Protein AF-A0A6P2C9K0-F1 (afdb_monomer_lite)

Foldseek 3Di:
DDDPPPDPDPPPDPFPQLFPQPPPDDDDDDDDPDQDQPVVLVVQLVPDDDLLSNVLSSLVSVQPGPWDWDWDDDPNKTKTWIDGLVQLWIWMWIQDVPQGIKIWIGGPLWIWIAGQHHDPPDPDDHPDIDTDDCPDPVNVVVVLVSLCSNRSVLLSVLQSQFWDDKDWDAWDQDPNGIGTTIGTDGPLLSSLQSNCVSSVHDDDPVVSVVVVLVSGPPNPPDDPDPDDDDDDDDDDDDDD

Organism: NCBI:txid38312

InterPro domains:
  IPR006311 Twin-arginine translocation pathway, signal sequence [PS51318] (1-37)

Sequence (240 aa):
MNIRSTGRVRVLAFAATTAAALVLSGCSSDGATEAGADPAASSEFQDASSPREKLLAAMKVTNSLDPVRLDTEANGAHITGQISREEGVQYMRTGVPGAGEQETLVIGDDTLMRYSDVPEGFPFTSGTWYRVDANSPLGMQSAQLAAASADPYASHAAVEDALVDVTETGTETIHGVETTHYVATLDLDAYVAASLQALGSEVDPAQIEQMKALMSPGASSGSTATAASSSRSCRAPRSR

Secondary structure (DSSP, 8-state):
--------------------------S-----------HHHHHHHHH--SHHHHHHHHHHHHHH-SSEEEEEEETTEEEEEEEETTTTEEEEEEEETTTEEEEEEEETTEEEEEESSPPTTSSS-TT-EEEPPTTSHHHHHHHHHHHHHH-HHHHHHHHHHHEEEEEEEEEEEETTEEEEEEEEEE-HHHHHHHHHHHTT----HHHHHHHHHHHSTT-S--------------PPPPP-

Structure (mmCIF, N/CA/C/O backbone):
data_AF-A0A6P2C9K0-F1
#
_entry.id   AF-A0A6P2C9K0-F1
#
loop_
_atom_site.group_PDB
_atom_site.id
_atom_site.type_symbol
_atom_site.label_atom_id
_atom_site.label_alt_id
_atom_site.label_comp_id
_atom_site.label_asym_id
_atom_site.label_entity_id
_atom_site.label_seq_id
_atom_site.pdbx_PDB_ins_code
_atom_site.Cartn_x
_atom_site.Cartn_y
_atom_site.Cartn_z
_atom_site.occupancy
_atom_site.B_iso_or_equiv
_atom_site.auth_seq_id
_atom_site.auth_comp_id
_atom_site.auth_asym_id
_atom_site.auth_atom_id
_atom_site.pdbx_PDB_model_num
ATOM 1 N N . MET A 1 1 ? -3.709 41.017 12.763 1.00 32.28 1 MET A N 1
ATOM 2 C CA . MET A 1 1 ? -5.086 40.501 12.911 1.00 32.28 1 MET A CA 1
ATOM 3 C C . MET A 1 1 ? -5.066 39.097 12.322 1.00 32.28 1 MET A C 1
ATOM 5 O O . MET A 1 1 ? -5.102 38.960 11.111 1.00 32.28 1 MET A O 1
ATOM 9 N N . ASN A 1 2 ? -4.816 38.085 13.160 1.00 27.84 2 ASN A N 1
ATOM 10 C CA . ASN A 1 2 ? -4.561 36.708 12.720 1.00 27.84 2 ASN A CA 1
ATOM 11 C C . ASN A 1 2 ? -5.866 35.913 12.778 1.00 27.84 2 ASN A C 1
ATOM 13 O O . ASN A 1 2 ? -6.389 35.674 13.864 1.00 27.84 2 ASN A O 1
ATOM 17 N N . ILE A 1 3 ? -6.381 35.511 11.618 1.00 30.02 3 ILE A N 1
ATOM 18 C CA . ILE A 1 3 ? -7.522 34.600 11.511 1.00 30.02 3 ILE A CA 1
ATOM 19 C C . ILE A 1 3 ? -6.944 33.182 11.468 1.00 30.02 3 ILE A C 1
ATOM 21 O O . ILE A 1 3 ? -6.487 32.721 10.427 1.00 30.02 3 ILE A O 1
ATOM 25 N N . ARG A 1 4 ? -6.913 32.499 12.619 1.00 32.28 4 ARG A N 1
ATOM 26 C CA . ARG A 1 4 ? -6.691 31.047 12.667 1.00 32.28 4 ARG A CA 1
ATOM 27 C C . ARG A 1 4 ? -7.991 30.371 12.236 1.00 32.28 4 ARG A C 1
ATOM 29 O O . ARG A 1 4 ? -8.941 30.309 13.008 1.00 32.28 4 ARG A O 1
ATOM 36 N N . SER A 1 5 ? -8.034 29.919 10.988 1.00 29.70 5 SER A N 1
ATOM 37 C CA . SER A 1 5 ? -9.106 29.076 10.460 1.00 29.70 5 SER A CA 1
ATOM 38 C C . SER A 1 5 ? -8.870 27.632 10.907 1.00 29.70 5 SER A C 1
ATOM 40 O O . SER A 1 5 ? -8.091 26.910 10.294 1.00 29.70 5 SER A O 1
ATOM 42 N N . THR A 1 6 ? -9.535 27.202 11.978 1.00 36.19 6 THR A N 1
ATOM 43 C CA . THR A 1 6 ? -9.675 25.787 12.355 1.00 36.19 6 THR A CA 1
ATOM 44 C C . THR A 1 6 ? -10.702 25.118 11.439 1.00 36.19 6 THR A C 1
ATOM 46 O O . THR A 1 6 ? -11.846 24.862 11.815 1.00 36.19 6 THR A O 1
ATOM 49 N N . GLY A 1 7 ? -10.308 24.868 10.191 1.00 31.97 7 GLY A N 1
ATOM 50 C CA . GLY A 1 7 ? -11.106 24.089 9.252 1.00 31.97 7 GLY A CA 1
ATOM 51 C C . GLY A 1 7 ? -10.974 22.604 9.567 1.00 31.97 7 GLY A C 1
ATOM 52 O O . GLY A 1 7 ? -9.991 21.984 9.183 1.00 31.97 7 GLY A O 1
ATOM 53 N N . ARG A 1 8 ? -11.960 22.019 10.257 1.00 34.03 8 ARG A N 1
ATOM 54 C CA . ARG A 1 8 ? -12.117 20.558 10.318 1.00 34.03 8 ARG A CA 1
ATOM 55 C C . ARG A 1 8 ? -12.512 20.075 8.923 1.00 34.03 8 ARG A C 1
ATOM 57 O O . ARG A 1 8 ? -13.678 20.180 8.544 1.00 34.03 8 ARG A O 1
ATOM 64 N N . VAL A 1 9 ? -11.546 19.595 8.147 1.00 32.03 9 VAL A N 1
ATOM 65 C CA . VAL A 1 9 ? -11.815 18.950 6.859 1.00 32.03 9 VAL A CA 1
ATOM 66 C C . VAL A 1 9 ? -12.391 17.569 7.157 1.00 32.03 9 VAL A C 1
ATOM 68 O O . VAL A 1 9 ? -11.720 16.715 7.726 1.00 32.03 9 VAL A O 1
ATOM 71 N N . ARG A 1 10 ? -13.663 17.355 6.807 1.00 31.42 10 ARG A N 1
ATOM 72 C CA . ARG A 1 10 ? -14.251 16.013 6.749 1.00 31.42 10 ARG A CA 1
ATOM 73 C C . ARG A 1 10 ? -13.689 15.335 5.505 1.00 31.42 10 ARG A C 1
ATOM 75 O O . ARG A 1 10 ? -14.238 15.491 4.418 1.00 31.42 10 ARG A O 1
ATOM 82 N N . VAL A 1 11 ? -12.549 14.672 5.659 1.00 33.00 11 VAL A N 1
ATOM 83 C CA . VAL A 1 11 ? -11.978 13.824 4.613 1.00 33.00 11 VAL A CA 1
ATOM 84 C C . VAL A 1 11 ? -12.921 12.634 4.442 1.00 33.00 11 VAL A C 1
ATOM 86 O O . VAL A 1 11 ? -13.271 11.967 5.414 1.00 33.00 11 VAL A O 1
ATOM 89 N N . LEU A 1 12 ? -13.397 12.424 3.213 1.00 35.00 12 LEU A N 1
ATOM 90 C CA . LEU A 1 12 ? -14.090 11.199 2.829 1.00 35.00 12 LEU A CA 1
ATOM 91 C C . LEU A 1 12 ? -13.120 10.042 3.070 1.00 35.00 12 LEU A C 1
ATOM 93 O O . LEU A 1 12 ? -12.043 10.002 2.482 1.00 35.00 12 LEU A O 1
ATOM 97 N N . ALA A 1 13 ? -13.500 9.186 4.013 1.00 29.88 13 ALA A N 1
ATOM 98 C CA . ALA A 1 13 ? -12.720 8.077 4.519 1.00 29.88 13 ALA A CA 1
ATOM 99 C C . ALA A 1 13 ? -12.133 7.237 3.377 1.00 29.88 13 ALA A C 1
ATOM 101 O O . ALA A 1 13 ? -12.868 6.742 2.523 1.00 29.88 13 ALA A O 1
ATOM 102 N N . PHE A 1 14 ? -10.816 7.027 3.408 1.00 31.92 14 PHE A N 1
ATOM 103 C CA . PHE A 1 14 ? -10.254 5.809 2.843 1.00 31.92 14 PHE A CA 1
ATOM 104 C C . PHE A 1 14 ? -10.844 4.667 3.669 1.00 31.92 14 PHE A C 1
ATOM 106 O O . PHE A 1 14 ? -10.516 4.510 4.845 1.00 31.92 14 PHE A O 1
ATOM 113 N N . ALA A 1 15 ? -11.786 3.929 3.086 1.00 30.48 15 ALA A N 1
ATOM 114 C CA . ALA A 1 15 ? -12.251 2.680 3.659 1.00 30.48 15 ALA A CA 1
ATOM 115 C C . ALA A 1 15 ? -11.078 1.696 3.586 1.00 30.48 15 ALA A C 1
ATOM 117 O O . ALA A 1 15 ? -10.873 1.028 2.578 1.00 30.48 15 ALA A O 1
ATOM 118 N N . ALA A 1 16 ? -10.259 1.661 4.635 1.00 34.34 16 ALA A N 1
ATOM 119 C CA . ALA A 1 16 ? -9.366 0.544 4.866 1.00 34.34 16 ALA A CA 1
ATOM 120 C C . ALA A 1 16 ? -10.258 -0.648 5.233 1.00 34.34 16 ALA A C 1
ATOM 122 O O . ALA A 1 16 ? -10.654 -0.816 6.386 1.00 34.34 16 ALA A O 1
ATOM 123 N N . THR A 1 17 ? -10.655 -1.437 4.235 1.00 33.56 17 THR A N 1
ATOM 124 C CA . THR A 1 17 ? -11.293 -2.739 4.443 1.00 33.56 17 THR A CA 1
ATOM 125 C C . THR A 1 17 ? -10.239 -3.707 4.964 1.00 33.56 17 THR A C 1
ATOM 127 O O . THR A 1 17 ? -9.678 -4.511 4.224 1.00 33.56 17 THR A O 1
ATOM 130 N N . THR A 1 18 ? -9.930 -3.602 6.255 1.00 38.41 18 THR A N 1
ATOM 131 C CA . THR A 1 18 ? -9.114 -4.590 6.956 1.00 38.41 18 THR A CA 1
ATOM 132 C C . THR A 1 18 ? -9.998 -5.805 7.223 1.00 38.41 18 THR A C 1
ATOM 134 O O . THR A 1 18 ? -10.769 -5.834 8.182 1.00 38.41 18 THR A O 1
ATOM 137 N N . ALA A 1 19 ? -9.940 -6.800 6.339 1.00 36.31 19 ALA A N 1
ATOM 138 C CA . ALA A 1 19 ? -10.660 -8.055 6.513 1.00 36.31 19 ALA A CA 1
ATOM 139 C C . ALA A 1 19 ? -9.953 -8.920 7.571 1.00 36.31 19 ALA A C 1
ATOM 141 O O . ALA A 1 19 ? -9.125 -9.769 7.253 1.00 36.31 19 ALA A O 1
ATOM 142 N N . ALA A 1 20 ? -10.280 -8.709 8.847 1.00 41.06 20 ALA A N 1
ATOM 143 C CA . ALA A 1 20 ? -9.967 -9.676 9.894 1.00 41.06 20 ALA A CA 1
ATOM 144 C C . ALA A 1 20 ? -10.989 -10.822 9.811 1.00 41.06 20 ALA A C 1
ATOM 146 O O . ALA A 1 20 ? -12.092 -10.727 10.346 1.00 41.06 20 ALA A O 1
ATOM 147 N N . ALA A 1 21 ? -10.646 -11.894 9.094 1.00 39.81 21 ALA A N 1
ATOM 148 C CA . ALA A 1 21 ? -11.457 -13.105 9.053 1.00 39.81 21 ALA A CA 1
ATOM 149 C C . ALA A 1 21 ? -11.353 -13.832 10.403 1.00 39.81 21 ALA A C 1
ATOM 151 O O . ALA A 1 21 ? -10.439 -14.622 10.631 1.00 39.81 21 ALA A O 1
ATOM 152 N N . LEU A 1 22 ? -12.285 -13.564 11.316 1.00 43.44 22 LEU A N 1
ATOM 153 C CA . LEU A 1 22 ? -12.447 -14.376 12.516 1.00 43.44 22 LEU A CA 1
ATOM 154 C C . LEU A 1 22 ? -13.214 -15.645 12.152 1.00 43.44 22 LEU A C 1
ATOM 156 O O . LEU A 1 22 ? -14.445 -15.668 12.147 1.00 43.44 22 LEU A O 1
ATOM 160 N N . VAL A 1 23 ? -12.490 -16.723 11.865 1.00 40.53 23 VAL A N 1
ATOM 161 C CA . VAL A 1 23 ? -13.101 -18.053 11.830 1.00 40.53 23 VAL A CA 1
ATOM 162 C C . VAL A 1 23 ? -13.416 -18.439 13.275 1.00 40.53 23 VAL A C 1
ATOM 164 O O . VAL A 1 23 ? -12.586 -18.989 13.992 1.00 40.53 23 VAL A O 1
ATOM 167 N N . LEU A 1 24 ? -14.631 -18.126 13.733 1.00 37.16 24 LEU A N 1
ATOM 168 C CA . LEU A 1 24 ? -15.210 -18.740 14.927 1.00 37.16 24 LEU A CA 1
ATOM 169 C C . LEU A 1 24 ? -15.453 -20.217 14.600 1.00 37.16 24 LEU A C 1
ATOM 171 O O . LEU A 1 24 ? -16.526 -20.614 14.147 1.00 37.16 24 LEU A O 1
ATOM 175 N N . SER A 1 25 ? -14.418 -21.034 14.773 1.00 39.22 25 SER A N 1
ATOM 176 C CA . SER A 1 25 ? -14.443 -22.470 14.528 1.00 39.22 25 SER A CA 1
ATOM 177 C C . SER A 1 25 ? -15.326 -23.180 15.560 1.00 39.22 25 SER A C 1
ATOM 179 O O . SER A 1 25 ? -14.855 -23.711 16.567 1.00 39.22 25 SER A O 1
ATOM 181 N N . GLY A 1 26 ? -16.632 -23.205 15.292 1.00 36.28 26 GLY A N 1
ATOM 182 C CA . GLY A 1 26 ? -17.567 -24.198 15.806 1.00 36.28 26 GLY A CA 1
ATOM 183 C C . GLY A 1 26 ? -17.676 -25.369 14.825 1.00 36.28 26 GLY A C 1
ATOM 184 O O . GLY A 1 26 ? -18.358 -25.249 13.820 1.00 36.28 26 GLY A O 1
ATOM 185 N N . CYS A 1 27 ? -16.995 -26.481 15.128 1.00 43.44 27 CYS A N 1
ATOM 186 C CA . CYS A 1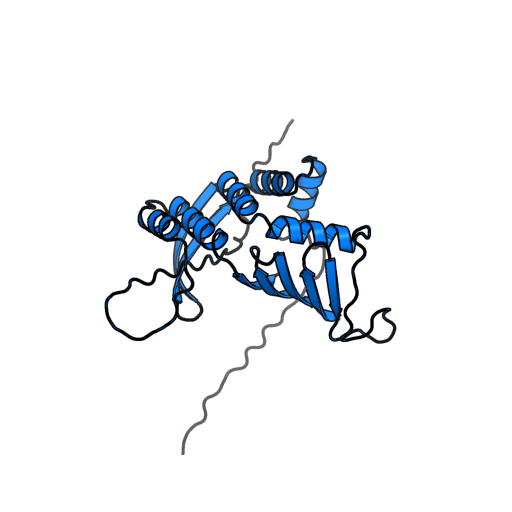 27 ? -17.207 -27.849 14.612 1.00 43.44 27 CYS A CA 1
ATOM 187 C C . CYS A 1 27 ? -17.693 -28.029 13.151 1.00 43.44 27 CYS A C 1
ATOM 189 O O . CYS A 1 27 ? -18.892 -28.035 12.903 1.00 43.44 27 CYS A O 1
ATOM 191 N N . SER A 1 28 ? -16.811 -28.432 12.232 1.00 37.38 28 SER A N 1
ATOM 192 C CA . SER A 1 28 ? -16.719 -29.834 11.768 1.00 37.38 28 SER A CA 1
ATOM 193 C C . SER A 1 28 ? -15.686 -29.971 10.644 1.00 37.38 28 SER A C 1
ATOM 195 O O . SER A 1 28 ? -15.598 -29.116 9.772 1.00 37.38 28 SER A O 1
ATOM 197 N N . SER A 1 29 ? -14.937 -31.067 10.695 1.00 48.25 29 SER A N 1
ATOM 198 C CA . SER A 1 29 ? -13.969 -31.568 9.716 1.00 48.25 29 SER A CA 1
ATOM 199 C C . SER A 1 29 ? -14.310 -31.313 8.241 1.00 48.25 29 SER A C 1
ATOM 201 O O . SER A 1 29 ? -15.289 -31.859 7.747 1.00 48.25 29 SER A O 1
ATOM 203 N N . ASP A 1 30 ? -13.453 -30.586 7.525 1.00 45.03 30 ASP A N 1
ATOM 204 C CA . ASP A 1 30 ? -12.642 -31.141 6.431 1.00 45.03 30 ASP A CA 1
ATOM 205 C C . ASP A 1 30 ? -11.663 -30.079 5.904 1.00 45.03 30 ASP A C 1
ATOM 207 O O . ASP A 1 30 ? -11.942 -28.883 5.915 1.00 45.03 30 ASP A O 1
ATOM 211 N N . GLY A 1 31 ? -10.466 -30.536 5.533 1.00 46.53 31 GLY A N 1
ATOM 212 C CA . GLY A 1 31 ? -9.253 -29.730 5.399 1.00 46.53 31 GLY A CA 1
ATOM 213 C C . GLY A 1 31 ? -9.339 -28.551 4.428 1.00 46.53 31 GLY A C 1
ATOM 214 O O . GLY A 1 31 ? -9.379 -28.732 3.213 1.00 46.53 31 GLY A O 1
ATOM 215 N N . ALA A 1 32 ? -9.215 -27.347 4.979 1.00 40.94 32 ALA A N 1
ATOM 216 C CA . ALA A 1 32 ? -8.703 -26.179 4.282 1.00 40.94 32 ALA A CA 1
ATOM 217 C C . ALA A 1 32 ? -7.472 -25.707 5.060 1.00 40.94 32 ALA A C 1
ATOM 219 O O . ALA A 1 32 ? -7.554 -25.441 6.255 1.00 40.94 32 ALA A O 1
ATOM 220 N N . THR A 1 33 ? -6.319 -25.687 4.398 1.00 39.88 33 THR A N 1
ATOM 221 C CA . THR A 1 33 ? -5.059 -25.201 4.962 1.00 39.88 33 THR A CA 1
ATOM 222 C C . THR A 1 33 ? -5.229 -23.734 5.354 1.00 39.88 33 THR A C 1
ATOM 224 O O . THR A 1 33 ? -5.298 -22.866 4.486 1.00 39.88 33 THR A O 1
ATOM 227 N N . GLU A 1 34 ? -5.343 -23.472 6.655 1.00 44.94 34 GLU A N 1
ATOM 228 C CA . GLU A 1 34 ? -5.392 -22.128 7.226 1.00 44.94 34 GLU A CA 1
ATOM 229 C C . GLU A 1 34 ? -4.061 -21.418 6.952 1.00 44.94 34 GLU A C 1
ATOM 231 O O . GLU A 1 34 ? -2.988 -21.908 7.309 1.00 44.94 34 GLU A O 1
ATOM 236 N N . ALA A 1 35 ? -4.126 -20.261 6.291 1.00 47.38 35 ALA A N 1
ATOM 237 C CA . ALA A 1 35 ? -3.011 -19.328 6.252 1.00 47.38 35 ALA A CA 1
ATOM 238 C C . ALA A 1 35 ? -2.750 -18.869 7.694 1.00 47.38 35 ALA A C 1
ATOM 240 O O . ALA A 1 35 ? -3.633 -18.295 8.331 1.00 47.38 35 ALA A O 1
ATOM 241 N N . GLY A 1 36 ? -1.573 -19.204 8.226 1.00 42.81 36 GLY A N 1
ATOM 242 C CA . GLY A 1 36 ? -1.221 -18.997 9.627 1.00 42.81 36 GLY A CA 1
ATOM 243 C C . GLY A 1 36 ? -1.114 -17.518 9.975 1.00 42.81 36 GLY A C 1
ATOM 244 O O . GLY A 1 36 ? -0.053 -16.922 9.828 1.00 42.81 36 GLY A O 1
ATOM 245 N N . ALA A 1 37 ? -2.207 -16.931 10.456 1.00 54.47 37 ALA A N 1
ATOM 246 C CA . ALA A 1 37 ? -2.144 -15.687 11.206 1.00 54.47 37 ALA A CA 1
ATOM 247 C C . ALA A 1 37 ? -1.431 -15.943 12.546 1.00 54.47 37 ALA A C 1
ATOM 249 O O . ALA A 1 37 ? -1.628 -16.991 13.166 1.00 54.47 37 ALA A O 1
ATOM 250 N N . ASP A 1 38 ? -0.615 -14.987 13.000 1.00 57.09 38 ASP A N 1
ATOM 251 C CA . ASP A 1 38 ? 0.006 -15.045 14.326 1.00 57.09 38 ASP A CA 1
ATOM 252 C C . ASP A 1 38 ? -1.092 -15.161 15.405 1.00 57.09 38 ASP A C 1
ATOM 254 O O . ASP A 1 38 ? -1.928 -14.253 15.533 1.00 57.09 38 ASP A O 1
ATOM 258 N N . PRO A 1 39 ? -1.115 -16.249 16.199 1.00 55.47 39 PRO A N 1
ATOM 259 C CA . PRO A 1 39 ? -2.127 -16.439 17.229 1.00 55.47 39 PRO A CA 1
ATOM 260 C C . PRO A 1 39 ? -2.146 -15.296 18.252 1.00 55.47 39 PRO A C 1
ATOM 262 O O . PRO A 1 39 ? -3.227 -14.961 18.740 1.00 55.47 39 PRO A O 1
ATOM 265 N N . ALA A 1 40 ? -1.011 -14.641 18.529 1.00 58.59 40 ALA A N 1
ATOM 266 C CA . ALA A 1 40 ? -0.952 -13.515 19.462 1.00 58.59 40 ALA A CA 1
ATOM 267 C C . ALA A 1 40 ? -1.692 -12.275 18.930 1.00 58.59 40 ALA A C 1
ATOM 269 O O . ALA A 1 40 ? -2.423 -11.609 19.667 1.00 58.59 40 ALA A O 1
ATOM 270 N N . ALA A 1 41 ? -1.569 -11.998 17.632 1.00 60.97 41 ALA A N 1
ATOM 271 C CA . ALA A 1 41 ? -2.276 -10.892 16.994 1.00 60.97 41 ALA A CA 1
ATOM 272 C C . ALA A 1 41 ? -3.794 -11.168 16.915 1.00 60.97 41 ALA A C 1
ATOM 274 O O . ALA A 1 41 ? -4.607 -10.255 17.060 1.00 60.97 41 ALA A O 1
ATOM 275 N N . SER A 1 42 ? -4.189 -12.442 16.782 1.00 70.00 42 SER A N 1
ATOM 276 C CA . SER A 1 42 ? -5.600 -12.842 16.851 1.00 70.00 42 SER A CA 1
ATOM 277 C C . SER A 1 42 ? -6.205 -12.666 18.252 1.00 70.00 42 SER A C 1
ATOM 279 O O . SER A 1 42 ? -7.343 -12.212 18.362 1.00 70.00 42 SER A O 1
ATOM 281 N N . SER A 1 43 ? -5.449 -12.947 19.325 1.00 77.31 43 SER A N 1
ATOM 282 C CA . SER A 1 43 ? -5.915 -12.715 20.699 1.00 77.31 43 SER A CA 1
ATOM 283 C C . SER A 1 43 ? -6.036 -11.231 21.031 1.00 77.31 43 SER A C 1
ATOM 285 O O . SER A 1 43 ? -7.029 -10.835 21.629 1.00 77.31 43 SER A O 1
ATOM 287 N N . GLU A 1 44 ? -5.105 -10.391 20.568 1.00 81.56 44 GLU A N 1
ATOM 288 C CA . GLU A 1 44 ? -5.191 -8.936 20.768 1.00 81.56 44 GLU A CA 1
ATOM 289 C C . GLU A 1 44 ? -6.462 -8.340 20.146 1.00 81.56 44 GLU A C 1
ATOM 291 O O . GLU A 1 44 ? -7.084 -7.463 20.740 1.00 81.56 44 GLU A O 1
ATOM 296 N N . PHE A 1 45 ? -6.897 -8.846 18.986 1.00 84.50 45 PHE A N 1
ATOM 297 C CA . PHE A 1 45 ? -8.164 -8.426 18.383 1.00 84.50 45 PHE A CA 1
ATOM 298 C C . PHE A 1 45 ? -9.382 -8.842 19.222 1.00 84.50 45 PHE A C 1
ATOM 300 O O . PHE A 1 45 ? -10.349 -8.087 19.316 1.00 84.50 45 PHE A O 1
ATOM 307 N N . GLN A 1 46 ? -9.353 -10.033 19.826 1.00 84.12 46 GLN A N 1
ATOM 308 C CA . GLN A 1 46 ? -10.449 -10.527 20.672 1.00 84.12 46 GLN A CA 1
ATOM 309 C C . GLN A 1 46 ? -10.526 -9.799 22.015 1.00 84.12 46 GLN A C 1
ATOM 311 O O . GLN A 1 46 ? -11.621 -9.536 22.513 1.00 84.12 46 GLN A O 1
ATOM 316 N N . ASP A 1 47 ? -9.370 -9.456 22.578 1.00 89.06 47 ASP A N 1
ATOM 317 C CA . ASP A 1 47 ? -9.257 -8.754 23.856 1.00 89.06 47 ASP A CA 1
ATOM 318 C C . ASP A 1 47 ? -9.516 -7.242 23.718 1.00 89.06 47 ASP A C 1
ATOM 320 O O . ASP A 1 47 ? -9.757 -6.553 24.713 1.00 89.06 47 ASP A O 1
ATOM 324 N N . ALA A 1 48 ? -9.498 -6.716 22.488 1.00 91.56 48 ALA A N 1
ATOM 325 C CA . ALA A 1 48 ? -9.749 -5.313 22.199 1.00 91.56 48 ALA A CA 1
ATOM 326 C C . ALA A 1 48 ? -11.176 -4.886 22.583 1.00 91.56 48 ALA A C 1
ATOM 328 O O . ALA A 1 48 ? -12.190 -5.426 22.126 1.00 91.56 48 ALA A O 1
ATOM 329 N N . SER A 1 49 ? -11.251 -3.834 23.392 1.00 91.69 49 SER A N 1
ATOM 330 C CA . SER A 1 49 ? -12.487 -3.350 24.009 1.00 91.69 49 SER A CA 1
ATOM 331 C C . SER A 1 49 ? -13.115 -2.170 23.265 1.00 91.69 49 SER A C 1
ATOM 333 O O . SER A 1 49 ? -14.313 -1.913 23.404 1.00 91.69 49 SER A O 1
ATOM 335 N N . SER A 1 50 ? -12.328 -1.465 22.447 1.00 94.69 50 SER A N 1
ATOM 336 C CA . SER A 1 50 ? -12.774 -0.307 21.668 1.00 94.69 50 SER A CA 1
ATOM 337 C C . SER A 1 50 ? -12.617 -0.514 20.154 1.00 94.69 50 SER A C 1
ATOM 339 O O . SER A 1 50 ? -11.748 -1.273 19.721 1.00 94.69 50 SER A O 1
ATOM 341 N N . PRO A 1 51 ? -13.399 0.197 19.313 1.00 94.00 51 PRO A N 1
ATOM 342 C CA . PRO A 1 51 ? -13.224 0.156 17.859 1.00 94.00 51 PRO A CA 1
ATOM 343 C C . PRO A 1 51 ? -11.806 0.528 17.403 1.00 94.00 51 PRO A C 1
ATOM 345 O O . PRO A 1 51 ? -11.292 -0.060 16.456 1.00 94.00 51 PRO A O 1
ATOM 348 N N . ARG A 1 52 ? -11.150 1.469 18.098 1.00 94.12 52 ARG A N 1
ATOM 349 C CA . ARG A 1 52 ? -9.758 1.852 17.820 1.00 94.12 52 ARG A CA 1
ATOM 350 C C . ARG A 1 52 ? -8.798 0.688 18.057 1.00 94.12 52 ARG A C 1
ATOM 352 O O . ARG A 1 52 ? -7.990 0.395 17.185 1.00 94.12 52 ARG A O 1
ATOM 359 N N . GLU A 1 53 ? -8.898 0.030 19.211 1.00 92.94 53 GLU A N 1
ATOM 360 C CA . GLU A 1 53 ? -8.051 -1.123 19.549 1.00 92.94 53 GLU A CA 1
ATOM 361 C C . GLU A 1 53 ? -8.260 -2.271 18.558 1.00 92.94 53 GLU A C 1
ATOM 363 O O . GLU A 1 53 ? -7.286 -2.841 18.076 1.00 92.94 53 GLU A O 1
ATOM 368 N N . LYS A 1 54 ? -9.514 -2.556 18.179 1.00 92.38 54 LYS A N 1
ATOM 369 C CA . LYS A 1 54 ? -9.830 -3.589 17.183 1.00 92.38 54 LYS A CA 1
ATOM 370 C C . LYS A 1 54 ? -9.231 -3.274 15.814 1.00 92.38 54 LYS A C 1
ATOM 372 O O . LYS A 1 54 ? -8.653 -4.158 15.187 1.00 92.38 54 LYS A O 1
ATOM 377 N N . LEU A 1 55 ? -9.339 -2.025 15.355 1.00 91.25 55 LEU A N 1
ATOM 378 C CA . LEU A 1 55 ? -8.752 -1.594 14.085 1.00 91.25 55 LEU A CA 1
ATOM 379 C C . LEU A 1 55 ? -7.226 -1.768 14.088 1.00 91.25 55 LEU A C 1
ATOM 381 O O . LEU A 1 55 ? -6.680 -2.356 13.156 1.00 91.25 55 LEU A O 1
ATOM 385 N N . LEU A 1 56 ? -6.549 -1.304 15.142 1.00 91.12 56 LEU A N 1
ATOM 386 C CA . LEU A 1 56 ? -5.093 -1.421 15.275 1.00 91.12 56 LEU A CA 1
ATOM 387 C C . LEU A 1 56 ? -4.641 -2.885 15.371 1.00 91.12 56 LEU A C 1
ATOM 389 O O . LEU A 1 56 ? -3.724 -3.296 14.661 1.00 91.12 56 LEU A O 1
ATOM 393 N N . ALA A 1 57 ? -5.337 -3.709 16.157 1.00 90.69 57 ALA A N 1
ATOM 394 C CA . ALA A 1 57 ? -5.056 -5.140 16.240 1.00 90.69 57 ALA A CA 1
ATOM 395 C C . ALA A 1 57 ? -5.218 -5.832 14.875 1.00 90.69 57 ALA A C 1
ATOM 397 O O . ALA A 1 57 ? -4.353 -6.604 14.464 1.00 90.69 57 ALA A O 1
ATOM 398 N N . ALA A 1 58 ? -6.272 -5.506 14.119 1.00 89.06 58 ALA A N 1
ATOM 399 C CA . ALA A 1 58 ? -6.476 -6.046 12.775 1.00 89.06 58 ALA A CA 1
ATOM 400 C C . ALA A 1 58 ? -5.366 -5.623 11.796 1.00 89.06 58 ALA A C 1
ATOM 402 O O . ALA A 1 58 ? -4.916 -6.429 10.975 1.00 89.06 58 ALA A O 1
ATOM 403 N N . MET A 1 59 ? -4.887 -4.378 11.888 1.00 88.75 59 MET A N 1
ATOM 404 C CA . MET A 1 59 ? -3.739 -3.917 11.103 1.00 88.75 59 MET A CA 1
ATOM 405 C C . MET A 1 59 ? -2.462 -4.678 11.472 1.00 88.75 59 MET A C 1
ATOM 407 O O . MET A 1 59 ? -1.723 -5.094 10.583 1.00 88.75 59 MET A O 1
ATOM 411 N N . LYS A 1 60 ? -2.222 -4.923 12.764 1.00 87.25 60 LYS A N 1
ATOM 412 C CA . LYS A 1 60 ? -1.075 -5.709 13.230 1.00 87.25 60 LYS A CA 1
ATOM 413 C C . LYS A 1 60 ? -1.113 -7.148 12.713 1.00 87.25 60 LYS A C 1
ATOM 415 O O . LYS A 1 60 ? -0.093 -7.624 12.221 1.00 87.25 60 LYS A O 1
ATOM 420 N N . VAL A 1 61 ? -2.278 -7.806 12.755 1.00 87.50 61 VAL A N 1
ATOM 421 C CA . VAL A 1 61 ? -2.482 -9.125 12.124 1.00 87.50 61 VAL A CA 1
ATOM 422 C C . VAL A 1 61 ? -2.139 -9.050 10.638 1.00 87.50 61 VAL A C 1
ATOM 424 O O . VAL A 1 61 ? -1.359 -9.850 10.146 1.00 87.50 61 VAL A O 1
ATOM 427 N N . THR A 1 62 ? -2.677 -8.063 9.920 1.00 84.75 62 THR A N 1
ATOM 428 C CA . THR A 1 62 ? -2.438 -7.911 8.474 1.00 84.75 62 THR A CA 1
ATOM 429 C C . THR A 1 62 ? -0.951 -7.730 8.157 1.00 84.75 62 THR A C 1
ATOM 431 O O . THR A 1 62 ? -0.440 -8.301 7.194 1.00 84.75 62 THR A O 1
ATOM 434 N N . ASN A 1 63 ? -0.238 -6.973 8.989 1.00 85.00 63 ASN A N 1
ATOM 435 C CA . ASN A 1 63 ? 1.185 -6.700 8.826 1.00 85.00 63 ASN A CA 1
ATOM 436 C C . ASN A 1 63 ? 2.086 -7.900 9.132 1.00 85.00 63 ASN A C 1
ATOM 438 O O . ASN A 1 63 ? 3.212 -7.931 8.636 1.00 85.00 63 ASN A O 1
ATOM 442 N N . SER A 1 64 ? 1.614 -8.876 9.914 1.00 85.56 64 SER A N 1
ATOM 443 C CA . SER A 1 64 ? 2.359 -10.106 10.197 1.00 85.56 64 SER A CA 1
ATOM 444 C C . SER A 1 64 ? 2.153 -11.205 9.151 1.00 85.56 64 SER A C 1
ATOM 446 O O . SER A 1 64 ? 2.910 -12.173 9.143 1.00 85.56 64 SER A O 1
ATOM 448 N N . LEU A 1 65 ? 1.172 -11.061 8.253 1.00 86.62 65 LEU A N 1
ATOM 449 C CA . LEU A 1 65 ? 0.945 -12.017 7.170 1.00 86.62 65 LEU A CA 1
ATOM 450 C C . LEU A 1 65 ? 2.031 -11.910 6.096 1.00 86.62 65 LEU A C 1
ATOM 452 O O . LEU A 1 65 ? 2.352 -10.812 5.636 1.00 86.62 65 LEU A O 1
ATOM 456 N N . ASP A 1 66 ? 2.523 -13.059 5.638 1.00 86.88 66 ASP A N 1
ATOM 457 C CA . ASP A 1 66 ? 3.372 -13.205 4.456 1.00 86.88 66 ASP A CA 1
ATOM 458 C C . ASP A 1 66 ? 3.109 -14.575 3.796 1.00 86.88 66 ASP A C 1
ATOM 460 O O . ASP A 1 66 ? 3.006 -15.573 4.513 1.00 86.88 66 ASP A O 1
ATOM 464 N N . PRO A 1 67 ? 2.970 -14.666 2.460 1.00 90.38 67 PRO A N 1
ATOM 465 C CA . PRO A 1 67 ? 2.839 -13.567 1.503 1.00 90.38 67 PRO A CA 1
ATOM 466 C C . PRO A 1 67 ? 1.448 -12.910 1.548 1.00 90.38 67 PRO A C 1
ATOM 468 O O . PRO A 1 67 ? 0.454 -13.528 1.932 1.00 90.38 67 PRO A O 1
ATOM 471 N N . VAL A 1 68 ? 1.351 -11.671 1.060 1.00 90.06 68 VAL A N 1
ATOM 472 C CA . VAL A 1 68 ? 0.090 -10.912 0.962 1.00 90.06 68 VAL A CA 1
ATOM 473 C C . VAL A 1 68 ? -0.273 -10.667 -0.498 1.00 90.06 68 VAL A C 1
ATOM 475 O O . VAL A 1 68 ? 0.596 -10.382 -1.321 1.00 90.06 68 VAL A O 1
ATOM 478 N N . ARG A 1 69 ? -1.567 -10.758 -0.824 1.00 91.62 69 ARG A N 1
ATOM 479 C CA . ARG A 1 69 ? -2.124 -10.329 -2.115 1.00 91.62 69 ARG A CA 1
ATOM 480 C C . ARG A 1 69 ? -2.863 -9.010 -1.956 1.00 91.62 69 ARG A C 1
ATOM 482 O O . ARG A 1 69 ? -3.558 -8.807 -0.966 1.00 91.62 69 ARG A O 1
ATOM 489 N N . LEU A 1 70 ? -2.716 -8.148 -2.952 1.00 88.75 70 LEU A N 1
ATOM 490 C CA . LEU A 1 70 ? -3.307 -6.820 -3.002 1.00 88.75 70 LEU A CA 1
ATOM 491 C C . LEU A 1 70 ? -4.244 -6.724 -4.201 1.00 88.75 70 LEU A C 1
ATOM 493 O O . LEU A 1 70 ? -3.911 -7.185 -5.295 1.00 88.75 70 LEU A O 1
ATOM 497 N N . ASP A 1 71 ? -5.388 -6.093 -3.982 1.00 90.06 71 ASP A N 1
ATOM 498 C CA . ASP A 1 71 ? -6.335 -5.686 -5.010 1.00 90.06 71 ASP A CA 1
ATOM 499 C C . ASP A 1 71 ? -6.912 -4.335 -4.571 1.00 90.06 71 ASP A C 1
ATOM 501 O O . ASP A 1 71 ? -7.565 -4.237 -3.531 1.00 90.06 71 ASP A O 1
ATOM 505 N N . THR A 1 72 ? -6.580 -3.284 -5.313 1.00 86.94 72 THR A N 1
ATOM 506 C CA . THR A 1 72 ? -6.904 -1.901 -4.972 1.00 86.94 72 THR A CA 1
ATOM 507 C C . THR A 1 72 ? -7.376 -1.171 -6.218 1.00 86.94 72 THR A C 1
ATOM 509 O O . THR A 1 72 ? -6.732 -1.219 -7.263 1.00 86.94 72 THR A O 1
ATOM 512 N N . GLU A 1 73 ? -8.453 -0.403 -6.097 1.00 83.19 73 GLU A N 1
ATOM 513 C CA . GLU A 1 73 ? -8.866 0.564 -7.109 1.00 83.19 73 GLU A CA 1
ATOM 514 C C . GLU A 1 73 ? -8.673 1.983 -6.564 1.00 83.19 73 GLU A C 1
ATOM 516 O O . GLU A 1 73 ? -9.165 2.324 -5.488 1.00 83.19 73 GLU A O 1
ATOM 521 N N . ALA A 1 74 ? -7.942 2.824 -7.293 1.00 75.88 74 ALA A N 1
ATOM 522 C CA . ALA A 1 74 ? -7.712 4.212 -6.910 1.00 75.88 74 ALA A CA 1
ATOM 523 C C . ALA A 1 74 ? -7.669 5.107 -8.150 1.00 75.88 74 ALA A C 1
ATOM 525 O O . ALA A 1 74 ? -6.923 4.848 -9.089 1.00 75.88 74 ALA A O 1
ATOM 526 N N . ASN A 1 75 ? -8.452 6.191 -8.155 1.00 77.50 75 ASN A N 1
ATOM 527 C CA . ASN A 1 75 ? -8.493 7.169 -9.254 1.00 77.50 75 ASN A CA 1
ATOM 528 C C . ASN A 1 75 ? -8.745 6.546 -10.648 1.00 77.50 75 ASN A C 1
ATOM 530 O O . ASN A 1 75 ? -8.222 7.030 -11.651 1.00 77.50 75 ASN A O 1
ATOM 534 N N . GLY A 1 76 ? -9.531 5.465 -10.714 1.00 77.06 76 GLY A N 1
ATOM 535 C CA . GLY A 1 76 ? -9.805 4.722 -11.950 1.00 77.06 76 GLY A CA 1
ATOM 536 C C . GLY A 1 76 ? -8.656 3.827 -12.432 1.00 77.06 76 GLY A C 1
ATOM 537 O O . GLY A 1 76 ? -8.770 3.228 -13.499 1.00 77.06 76 GLY A O 1
ATOM 538 N N . ALA A 1 77 ? -7.562 3.731 -11.671 1.00 79.88 77 ALA A N 1
ATOM 539 C CA . ALA A 1 77 ? -6.529 2.724 -11.862 1.00 79.88 77 ALA A CA 1
ATOM 540 C C . ALA A 1 77 ? -6.847 1.499 -10.999 1.00 79.88 77 ALA A C 1
ATOM 542 O O . ALA A 1 77 ? -7.132 1.627 -9.806 1.00 79.88 77 ALA A O 1
ATOM 543 N N . HIS A 1 78 ? -6.766 0.317 -11.605 1.00 86.88 78 HIS A N 1
ATOM 544 C CA . HIS A 1 78 ? -6.844 -0.958 -10.901 1.00 86.88 78 HIS A CA 1
ATOM 545 C C . HIS A 1 78 ? -5.429 -1.480 -10.674 1.00 86.88 78 HIS A C 1
ATOM 547 O O . HIS A 1 78 ? -4.640 -1.580 -11.617 1.00 86.88 78 HIS A O 1
ATOM 553 N N . ILE A 1 79 ? -5.096 -1.756 -9.421 1.00 90.12 79 ILE A N 1
ATOM 554 C CA . ILE A 1 79 ? -3.788 -2.213 -8.981 1.00 90.12 79 ILE A CA 1
ATOM 555 C C . ILE A 1 79 ? -3.979 -3.577 -8.333 1.00 90.12 79 ILE A C 1
ATOM 557 O O . ILE A 1 79 ? -4.679 -3.704 -7.335 1.00 90.12 79 ILE A O 1
ATOM 561 N N . THR A 1 80 ? -3.316 -4.589 -8.870 1.00 93.19 80 THR A N 1
ATOM 562 C CA . THR A 1 80 ? -3.238 -5.916 -8.254 1.00 93.19 80 THR A CA 1
ATOM 563 C C . THR A 1 80 ? -1.792 -6.231 -7.923 1.00 93.19 80 THR A C 1
ATOM 565 O O . THR A 1 80 ? -0.876 -5.693 -8.545 1.00 93.19 80 THR A O 1
ATOM 568 N N . GLY A 1 81 ? -1.547 -7.088 -6.941 1.00 92.38 81 GLY A N 1
ATOM 569 C CA . GLY A 1 81 ? -0.177 -7.437 -6.608 1.00 92.38 81 GLY A CA 1
ATOM 570 C C . GLY A 1 81 ? -0.023 -8.539 -5.584 1.00 92.38 81 GLY A C 1
ATOM 571 O O . GLY A 1 81 ? -0.988 -9.053 -5.018 1.00 92.38 81 GLY A O 1
ATOM 572 N N . GLN A 1 82 ? 1.232 -8.894 -5.360 1.00 93.69 82 GLN A N 1
ATOM 573 C CA . GLN A 1 82 ? 1.672 -9.822 -4.342 1.00 93.69 82 GLN A CA 1
ATOM 574 C C . GLN A 1 82 ? 2.977 -9.318 -3.736 1.00 93.69 82 GLN A C 1
ATOM 576 O O . GLN A 1 82 ? 3.862 -8.845 -4.448 1.00 93.69 82 GLN A O 1
ATOM 581 N N . ILE A 1 83 ? 3.098 -9.450 -2.423 1.00 90.44 83 ILE A N 1
ATOM 582 C CA . ILE A 1 83 ? 4.310 -9.136 -1.675 1.00 90.44 83 ILE A CA 1
ATOM 583 C C . ILE A 1 83 ? 4.667 -10.379 -0.863 1.00 90.44 83 ILE A C 1
ATOM 585 O O . ILE A 1 83 ? 3.816 -10.900 -0.142 1.00 90.44 83 ILE A O 1
ATOM 589 N N . SER A 1 84 ? 5.906 -10.848 -0.990 1.00 91.62 84 SER A N 1
ATOM 590 C CA . SER A 1 84 ? 6.540 -11.734 -0.017 1.00 91.62 84 SER A CA 1
ATOM 591 C C . SER A 1 84 ? 7.772 -11.039 0.535 1.00 91.62 84 SER A C 1
ATOM 593 O O . SER A 1 84 ? 8.759 -10.810 -0.168 1.00 91.62 84 SER A O 1
ATOM 595 N N . ARG A 1 85 ? 7.696 -10.681 1.809 1.00 87.50 85 ARG A N 1
ATOM 596 C CA . ARG A 1 85 ? 8.786 -10.053 2.550 1.00 87.50 85 ARG A CA 1
ATOM 597 C C . ARG A 1 85 ? 9.843 -11.080 2.920 1.00 87.50 85 ARG A C 1
ATOM 599 O O . ARG A 1 85 ? 11.019 -10.734 2.904 1.00 87.50 85 ARG A O 1
ATOM 606 N N . GLU A 1 86 ? 9.441 -12.324 3.196 1.00 89.56 86 GLU A N 1
ATOM 607 C CA . GLU A 1 86 ? 10.385 -13.417 3.458 1.00 89.56 86 GLU A CA 1
ATOM 608 C C . GLU A 1 86 ? 11.280 -13.675 2.239 1.00 89.56 86 GLU A C 1
ATOM 610 O O . GLU A 1 86 ? 12.499 -13.785 2.376 1.00 89.56 86 GLU A O 1
ATOM 615 N N . GLU A 1 87 ? 10.695 -13.703 1.039 1.00 90.19 87 GLU A N 1
ATOM 616 C CA . GLU A 1 87 ? 11.446 -13.916 -0.201 1.00 90.19 87 GLU A CA 1
ATOM 617 C C . GLU A 1 87 ? 12.097 -12.631 -0.746 1.00 90.19 87 GLU A C 1
ATOM 619 O O . GLU A 1 87 ? 12.935 -12.701 -1.646 1.00 90.19 87 GLU A O 1
ATOM 624 N N . GLY A 1 88 ? 11.730 -11.455 -0.225 1.00 89.06 88 GLY A N 1
ATOM 625 C CA . GLY A 1 88 ? 12.178 -10.165 -0.760 1.00 89.06 88 GLY A CA 1
ATOM 626 C C . GLY A 1 88 ? 11.683 -9.917 -2.189 1.00 89.06 88 GLY A C 1
ATOM 627 O O . GLY A 1 88 ? 12.414 -9.362 -3.016 1.00 89.06 88 GLY A O 1
ATOM 628 N N . VAL A 1 89 ? 10.462 -10.374 -2.489 1.00 92.19 89 VAL A N 1
ATOM 629 C CA . VAL A 1 89 ? 9.838 -10.315 -3.814 1.00 92.19 89 VAL A CA 1
ATOM 630 C C . VAL A 1 89 ? 8.542 -9.516 -3.747 1.00 92.19 89 VAL A C 1
ATOM 632 O O . VAL A 1 89 ? 7.649 -9.804 -2.950 1.00 92.19 89 VAL A O 1
ATOM 635 N N . GLN A 1 90 ? 8.393 -8.549 -4.646 1.00 92.62 90 GLN A N 1
ATOM 636 C CA . GLN A 1 90 ? 7.148 -7.813 -4.840 1.00 92.62 90 GLN A CA 1
ATOM 637 C C . GLN A 1 90 ? 6.779 -7.804 -6.318 1.00 92.62 90 GLN A C 1
ATOM 639 O O . GLN A 1 90 ? 7.575 -7.426 -7.171 1.00 92.62 90 GLN A O 1
ATOM 644 N N . TYR A 1 91 ? 5.542 -8.171 -6.622 1.00 93.94 91 TYR A N 1
ATOM 645 C CA . TYR A 1 91 ? 4.973 -8.096 -7.958 1.00 93.94 91 TYR A CA 1
ATOM 646 C C . TYR A 1 91 ? 3.720 -7.231 -7.931 1.00 93.94 91 TYR A C 1
ATOM 648 O O . TYR A 1 91 ? 2.823 -7.462 -7.126 1.00 93.94 91 TYR A O 1
ATOM 656 N N . MET A 1 92 ? 3.638 -6.253 -8.822 1.00 92.88 92 MET A N 1
ATOM 657 C CA . MET A 1 92 ? 2.499 -5.350 -8.947 1.00 92.88 92 MET A CA 1
ATOM 658 C C . MET A 1 92 ? 2.094 -5.252 -10.412 1.00 92.88 92 MET A C 1
ATOM 660 O O . MET A 1 92 ? 2.946 -5.199 -11.297 1.00 92.88 92 MET A O 1
ATOM 664 N N . ARG A 1 93 ? 0.795 -5.167 -10.670 1.00 93.25 93 ARG A N 1
ATOM 665 C CA . ARG A 1 93 ? 0.219 -4.843 -11.969 1.00 93.25 93 ARG A CA 1
ATOM 666 C C . ARG A 1 93 ? -0.719 -3.663 -11.800 1.00 93.25 93 ARG A C 1
ATOM 668 O O . ARG A 1 93 ? -1.654 -3.725 -11.010 1.00 93.25 93 ARG A O 1
ATOM 675 N N . THR A 1 94 ? -0.482 -2.623 -12.579 1.00 90.62 94 THR A N 1
ATOM 676 C CA . THR A 1 94 ? -1.255 -1.387 -12.576 1.00 90.62 94 THR A CA 1
ATOM 677 C C . THR A 1 94 ? -1.873 -1.192 -13.950 1.00 90.62 94 THR A C 1
ATOM 679 O O . THR A 1 94 ? -1.161 -1.070 -14.949 1.00 90.62 94 THR A O 1
ATOM 682 N N . GLY A 1 95 ? -3.200 -1.134 -14.009 1.00 85.94 95 GLY A N 1
ATOM 683 C CA . GLY A 1 95 ? -3.919 -0.674 -15.189 1.00 85.94 95 GLY A CA 1
ATOM 684 C C . GLY A 1 95 ? -3.749 0.835 -15.344 1.00 85.94 95 GLY A C 1
ATOM 685 O O . GLY A 1 95 ? -4.149 1.600 -14.464 1.00 85.94 95 GLY A O 1
ATOM 686 N N . VAL A 1 96 ? -3.163 1.272 -16.458 1.00 71.06 96 VAL A N 1
ATOM 687 C CA . VAL A 1 96 ? -2.988 2.688 -16.788 1.00 71.06 96 VAL A CA 1
ATOM 688 C C . VAL A 1 96 ? -4.024 3.077 -17.847 1.00 71.06 96 VAL A C 1
ATOM 690 O O . VAL A 1 96 ? -3.971 2.575 -18.977 1.00 71.06 96 VAL A O 1
ATOM 693 N N . PRO A 1 97 ? -4.970 3.985 -17.535 1.00 70.19 97 PRO A N 1
ATOM 694 C CA . PRO A 1 97 ? -5.959 4.439 -18.505 1.00 70.19 97 PRO A CA 1
ATOM 695 C C . PRO A 1 97 ? -5.302 4.953 -19.794 1.00 70.19 97 PRO A C 1
ATOM 697 O O . PRO A 1 97 ? -4.513 5.895 -19.777 1.00 70.19 97 PRO A O 1
ATOM 700 N N . GLY A 1 98 ? -5.626 4.321 -20.924 1.00 69.12 98 GLY A N 1
ATOM 701 C CA . GLY A 1 98 ? -5.102 4.688 -22.244 1.00 69.12 98 GLY A CA 1
ATOM 702 C C . GLY A 1 98 ? -3.692 4.181 -22.576 1.00 69.12 98 GLY A C 1
ATOM 703 O O . GLY A 1 98 ? -3.245 4.418 -23.695 1.00 69.12 98 GLY A O 1
ATOM 704 N N . ALA A 1 99 ? -3.012 3.477 -21.662 1.00 66.06 99 ALA A N 1
ATOM 705 C CA . ALA A 1 99 ? -1.661 2.939 -21.880 1.00 66.06 99 ALA A CA 1
ATOM 706 C C . ALA A 1 99 ? -1.516 1.439 -21.540 1.00 66.06 99 ALA A C 1
ATOM 708 O O . ALA A 1 99 ? -0.403 0.917 -21.522 1.00 66.06 99 ALA A O 1
ATOM 709 N N . GLY A 1 100 ? -2.634 0.747 -21.293 1.00 80.06 100 GLY A N 1
ATOM 710 C CA . GLY A 1 100 ? -2.658 -0.688 -21.009 1.00 80.06 100 GLY A CA 1
ATOM 711 C C . GLY A 1 100 ? -2.178 -1.028 -19.602 1.00 80.06 100 GLY A C 1
ATOM 712 O O . GLY A 1 100 ? -2.233 -0.205 -18.688 1.00 80.06 100 GLY A O 1
ATOM 713 N N . GLU A 1 101 ? -1.730 -2.264 -19.416 1.00 89.19 101 GLU A N 1
ATOM 714 C CA . GLU A 1 101 ? -1.197 -2.726 -18.135 1.00 89.19 101 GLU A CA 1
ATOM 715 C C . GLU A 1 101 ? 0.317 -2.515 -18.049 1.00 89.19 101 GLU A C 1
ATOM 717 O O . GLU A 1 101 ? 1.072 -2.847 -18.971 1.00 89.19 101 GLU A O 1
ATOM 722 N N . GLN A 1 102 ? 0.755 -1.994 -16.906 1.00 90.50 102 GLN A N 1
ATOM 723 C CA . GLN A 1 102 ? 2.147 -1.966 -16.485 1.00 90.50 102 GLN A CA 1
ATOM 724 C C . GLN A 1 102 ? 2.343 -2.991 -15.373 1.00 90.50 102 GLN A C 1
ATOM 726 O O . GLN A 1 102 ? 1.580 -3.026 -14.412 1.00 90.50 102 GLN A O 1
ATOM 731 N N . GLU A 1 103 ? 3.398 -3.782 -15.465 1.00 93.44 103 GLU A N 1
ATOM 732 C CA . GLU A 1 103 ? 3.817 -4.709 -14.426 1.00 93.44 103 GLU A CA 1
ATOM 733 C C . GLU A 1 103 ? 5.175 -4.294 -13.870 1.00 93.44 103 GLU A C 1
ATOM 735 O O . GLU A 1 103 ? 6.084 -3.951 -14.628 1.00 93.44 103 GLU A O 1
ATOM 740 N N . THR A 1 104 ? 5.313 -4.359 -12.552 1.00 93.00 104 THR A N 1
ATOM 741 C CA . THR A 1 104 ? 6.551 -4.092 -11.822 1.00 93.00 104 THR A CA 1
ATOM 742 C C . THR A 1 104 ? 6.894 -5.318 -10.987 1.00 93.00 104 THR A C 1
ATOM 744 O O . THR A 1 104 ? 6.037 -5.855 -10.287 1.00 93.00 104 THR A O 1
ATOM 747 N N . LEU A 1 105 ? 8.146 -5.756 -11.056 1.00 94.75 105 LEU A N 1
ATOM 748 C CA . LEU A 1 105 ? 8.687 -6.869 -10.291 1.00 94.75 105 LEU A CA 1
ATOM 749 C C . LEU A 1 105 ? 9.950 -6.401 -9.571 1.00 94.75 105 LEU A C 1
ATOM 751 O O . LEU A 1 105 ? 10.921 -6.021 -10.219 1.00 94.75 105 LEU A O 1
ATOM 755 N N . VAL A 1 106 ? 9.929 -6.430 -8.246 1.00 92.81 106 VAL A N 1
ATOM 756 C CA . VAL A 1 106 ? 11.081 -6.168 -7.387 1.00 92.81 106 VAL A CA 1
ATOM 757 C C . VAL A 1 106 ? 11.582 -7.500 -6.849 1.00 92.81 106 VAL A C 1
ATOM 759 O O . VAL A 1 106 ? 10.795 -8.267 -6.293 1.00 92.81 106 VAL A O 1
ATOM 762 N N . ILE A 1 107 ? 12.867 -7.791 -7.047 1.00 92.25 107 ILE A N 1
ATOM 763 C CA . ILE A 1 107 ? 13.542 -8.983 -6.518 1.00 92.25 107 ILE A CA 1
ATOM 764 C C . ILE A 1 107 ? 14.918 -8.549 -6.015 1.00 92.25 107 ILE A C 1
ATOM 766 O O . ILE A 1 107 ? 15.787 -8.187 -6.812 1.00 92.25 107 ILE A O 1
ATOM 770 N N . GLY A 1 108 ? 15.127 -8.596 -4.698 1.00 86.56 108 GLY A N 1
ATOM 771 C CA . GLY A 1 108 ? 16.342 -8.045 -4.091 1.00 86.56 108 GLY A CA 1
ATOM 772 C C . GLY A 1 108 ? 16.496 -6.556 -4.423 1.00 86.56 108 GLY A C 1
ATOM 773 O O . GLY A 1 108 ? 15.567 -5.781 -4.220 1.00 86.56 108 GLY A O 1
ATOM 774 N N . ASP A 1 109 ? 17.647 -6.169 -4.978 1.00 84.44 109 ASP A N 1
ATOM 775 C CA . ASP A 1 109 ? 17.931 -4.780 -5.379 1.00 84.44 109 ASP A CA 1
ATOM 776 C C . ASP A 1 109 ? 17.420 -4.433 -6.789 1.00 84.44 109 ASP A C 1
ATOM 778 O O . ASP A 1 109 ? 17.542 -3.292 -7.245 1.00 84.44 109 ASP A O 1
ATOM 782 N N . ASP A 1 110 ? 16.875 -5.412 -7.516 1.00 91.62 110 ASP A N 1
ATOM 783 C CA . ASP A 1 110 ? 16.446 -5.227 -8.894 1.00 91.62 110 ASP A CA 1
ATOM 784 C C . ASP A 1 110 ? 14.976 -4.860 -8.992 1.00 91.62 110 ASP A C 1
ATOM 786 O O . ASP A 1 110 ? 14.103 -5.558 -8.489 1.00 91.62 110 ASP A O 1
ATOM 790 N N . THR A 1 111 ? 14.704 -3.789 -9.737 1.00 94.69 111 THR A N 1
ATOM 791 C CA . THR A 1 111 ? 13.362 -3.459 -10.214 1.00 94.69 111 THR A CA 1
ATOM 792 C C . THR A 1 111 ? 13.285 -3.727 -11.710 1.00 94.69 111 THR A C 1
ATOM 794 O O . THR A 1 111 ? 14.051 -3.175 -12.506 1.00 94.69 111 THR A O 1
ATOM 797 N N . LEU A 1 112 ? 12.335 -4.565 -12.100 1.00 95.25 112 LEU A N 1
ATOM 798 C CA . LEU A 1 112 ? 12.005 -4.888 -13.478 1.00 95.25 112 LEU A CA 1
ATOM 799 C C . LEU A 1 112 ? 10.618 -4.344 -13.809 1.00 95.25 112 LEU A C 1
ATOM 801 O O . LEU A 1 112 ? 9.707 -4.396 -12.986 1.00 95.25 112 LEU A O 1
ATOM 805 N N . MET A 1 113 ? 10.444 -3.854 -15.031 1.00 93.69 113 MET A N 1
ATOM 806 C CA . MET A 1 113 ? 9.170 -3.342 -15.522 1.00 93.69 113 MET A CA 1
ATOM 807 C C . MET A 1 113 ? 8.815 -3.930 -16.879 1.00 93.69 113 MET A C 1
ATOM 809 O O . MET A 1 113 ? 9.681 -4.099 -17.737 1.00 93.69 113 MET A O 1
ATOM 813 N N . ARG A 1 114 ? 7.533 -4.220 -17.081 1.00 93.31 114 ARG A N 1
ATOM 814 C CA . ARG A 1 114 ? 6.985 -4.746 -18.332 1.00 93.31 114 ARG A CA 1
ATOM 815 C C . ARG A 1 114 ? 5.696 -4.020 -18.679 1.00 93.31 114 ARG A C 1
ATOM 817 O O . ARG A 1 114 ? 4.892 -3.727 -17.806 1.00 93.31 114 ARG A O 1
ATOM 824 N N . TYR A 1 115 ? 5.491 -3.767 -19.964 1.00 90.31 115 TYR A N 1
ATOM 825 C CA . TYR A 1 115 ? 4.278 -3.141 -20.482 1.00 90.31 115 TYR A CA 1
ATOM 826 C C . TYR A 1 115 ? 3.561 -4.106 -21.419 1.00 90.31 115 TYR A C 1
ATOM 828 O O . TYR A 1 115 ? 4.206 -4.706 -22.283 1.00 90.31 115 TYR A O 1
ATOM 836 N N . SER A 1 116 ? 2.249 -4.257 -21.263 1.00 86.62 116 SER A N 1
ATOM 837 C CA . SER A 1 116 ? 1.462 -5.201 -22.067 1.00 86.62 116 SER A CA 1
ATOM 838 C C . SER A 1 116 ? 1.041 -4.611 -23.416 1.00 86.62 116 SER A C 1
ATOM 840 O O . SER A 1 116 ? 1.173 -5.290 -24.428 1.00 86.62 116 SER A O 1
ATOM 842 N N . ASP A 1 117 ? 0.655 -3.332 -23.477 1.00 84.56 117 ASP A N 1
ATOM 843 C CA . ASP A 1 117 ? 0.069 -2.720 -24.684 1.00 84.56 117 ASP A CA 1
ATOM 844 C C . ASP A 1 117 ? 0.711 -1.366 -25.016 1.00 84.56 117 ASP A C 1
ATOM 846 O O . ASP A 1 117 ? 0.100 -0.303 -24.911 1.00 84.56 117 ASP A O 1
ATOM 850 N N . VAL A 1 118 ? 1.985 -1.399 -25.407 1.00 82.62 118 VAL A N 1
ATOM 851 C CA . VAL A 1 118 ? 2.733 -0.185 -25.753 1.00 82.62 118 VAL A CA 1
ATOM 852 C C . VAL A 1 118 ? 2.278 0.362 -27.118 1.00 82.62 118 VAL A C 1
ATOM 854 O O . VAL A 1 118 ? 2.336 -0.380 -28.102 1.00 82.62 118 VAL A O 1
ATOM 857 N N . PRO A 1 119 ? 1.871 1.645 -27.226 1.00 82.25 119 PRO A N 1
ATOM 858 C CA . PRO A 1 119 ? 1.515 2.260 -28.505 1.00 82.25 119 PRO A CA 1
ATOM 859 C C . PRO A 1 119 ? 2.681 2.307 -29.503 1.00 82.25 119 PRO A C 1
ATOM 861 O O . PRO A 1 119 ? 3.849 2.394 -29.122 1.00 82.25 119 PRO A O 1
ATOM 864 N N . GLU A 1 120 ? 2.368 2.328 -30.800 1.00 82.69 120 GLU A N 1
ATOM 865 C CA . GLU A 1 120 ? 3.381 2.509 -31.844 1.00 82.69 120 GLU A CA 1
ATOM 866 C C . GLU A 1 120 ? 4.133 3.843 -31.656 1.00 82.69 120 GLU A C 1
ATOM 868 O O . GLU A 1 120 ? 3.529 4.888 -31.410 1.00 82.69 120 GLU A O 1
ATOM 873 N N . GLY A 1 121 ? 5.466 3.808 -31.757 1.00 81.00 121 GLY A N 1
ATOM 874 C CA . GLY A 1 121 ? 6.333 4.979 -31.577 1.00 81.00 121 GLY A CA 1
ATOM 875 C C . GLY A 1 121 ? 6.810 5.228 -30.142 1.00 81.00 121 GLY A C 1
ATOM 876 O O . GLY A 1 121 ? 7.632 6.120 -29.932 1.00 81.00 121 GLY A O 1
ATOM 877 N N . PHE A 1 122 ? 6.361 4.440 -29.160 1.00 81.94 122 PHE A N 1
ATOM 878 C CA . PHE A 1 122 ? 6.954 4.455 -27.821 1.00 81.94 122 PHE A CA 1
ATOM 879 C C . PHE A 1 122 ? 8.296 3.694 -27.789 1.00 81.94 122 PHE A C 1
ATOM 881 O O . PHE A 1 122 ? 8.479 2.733 -28.537 1.00 81.94 122 PHE A O 1
ATOM 888 N N . PRO A 1 123 ? 9.241 4.067 -26.903 1.00 84.94 123 PRO A N 1
ATOM 889 C CA . PRO A 1 123 ? 10.565 3.441 -26.830 1.00 84.94 123 PRO A CA 1
ATOM 890 C C . PRO A 1 123 ? 10.577 2.039 -26.190 1.00 84.94 123 PRO A C 1
ATOM 892 O O . PRO A 1 123 ? 11.652 1.471 -26.006 1.00 84.94 123 PRO A O 1
ATOM 895 N N . PHE A 1 124 ? 9.417 1.476 -25.836 1.00 86.25 124 PHE A N 1
ATOM 896 C CA . PHE A 1 124 ? 9.303 0.162 -25.202 1.00 86.25 124 PHE A CA 1
ATOM 897 C C . PHE A 1 124 ? 8.668 -0.862 -26.143 1.00 86.25 124 PHE A C 1
ATOM 899 O O . PHE A 1 124 ? 7.842 -0.545 -26.992 1.00 86.25 124 PHE A O 1
ATOM 906 N N . THR A 1 125 ? 9.055 -2.119 -25.970 1.00 90.06 125 THR A N 1
ATOM 907 C CA . THR A 1 125 ? 8.483 -3.273 -26.661 1.00 90.06 125 THR A CA 1
ATOM 908 C C . THR A 1 125 ? 7.508 -3.966 -25.721 1.00 90.06 125 THR A C 1
ATOM 910 O O . THR A 1 125 ? 7.862 -4.306 -24.589 1.00 90.06 125 THR A O 1
ATOM 913 N N . SER A 1 126 ? 6.283 -4.187 -26.198 1.00 90.81 126 SER A N 1
ATOM 914 C CA . SER A 1 126 ? 5.265 -4.948 -25.471 1.00 90.81 126 SER A CA 1
ATOM 915 C C . SER A 1 126 ? 5.802 -6.319 -25.026 1.00 90.81 126 SER A C 1
ATOM 917 O O . SER A 1 126 ? 6.566 -6.975 -25.740 1.00 90.81 126 SER A O 1
ATOM 919 N N . GLY A 1 127 ? 5.447 -6.730 -23.807 1.00 90.50 127 GLY A N 1
ATOM 920 C CA . GLY A 1 127 ? 5.793 -8.030 -23.231 1.00 90.50 127 GLY A CA 1
ATOM 921 C C . GLY A 1 127 ? 7.256 -8.195 -22.808 1.00 90.50 127 GLY A C 1
ATOM 922 O O . GLY A 1 127 ? 7.611 -9.250 -22.278 1.00 90.50 127 GLY A O 1
ATOM 923 N N . THR A 1 128 ? 8.102 -7.179 -22.996 1.00 94.25 128 THR A N 1
ATOM 924 C CA . THR A 1 128 ? 9.530 -7.238 -22.652 1.00 94.25 128 THR A CA 1
ATOM 925 C C . THR A 1 128 ? 9.781 -6.686 -21.251 1.00 94.25 128 THR A C 1
ATOM 927 O O . THR A 1 128 ? 9.253 -5.634 -20.894 1.00 94.25 128 THR A O 1
ATOM 930 N N . TRP A 1 129 ? 10.593 -7.394 -20.460 1.00 95.75 129 TRP A N 1
ATOM 931 C CA . TRP A 1 129 ? 11.065 -6.922 -19.159 1.00 95.75 129 TRP A CA 1
ATOM 932 C C . TRP A 1 129 ? 12.271 -6.001 -19.326 1.00 95.75 129 TRP A C 1
ATOM 934 O O . TRP A 1 129 ? 13.272 -6.369 -19.943 1.00 95.75 129 TRP A O 1
ATOM 944 N N . TYR A 1 130 ? 12.184 -4.824 -18.726 1.00 94.38 130 TYR A N 1
ATOM 945 C CA . TYR A 1 130 ? 13.234 -3.820 -18.681 1.00 94.38 130 TYR A CA 1
ATOM 946 C C . TYR A 1 130 ? 13.718 -3.670 -17.250 1.00 94.38 130 TYR A C 1
ATOM 948 O O . TYR A 1 130 ? 12.914 -3.494 -16.339 1.00 94.38 130 TYR A O 1
ATOM 956 N N . ARG A 1 131 ? 15.034 -3.705 -17.048 1.00 95.56 131 ARG A N 1
ATOM 957 C CA . ARG A 1 131 ? 15.621 -3.339 -15.761 1.00 95.56 131 ARG A CA 1
ATOM 958 C C . ARG A 1 131 ? 15.566 -1.824 -15.604 1.00 95.56 131 ARG A C 1
ATOM 960 O O . ARG A 1 131 ? 16.007 -1.099 -16.497 1.00 95.56 131 ARG A O 1
ATOM 967 N N . VAL A 1 132 ? 15.028 -1.363 -14.485 1.00 94.31 132 VAL A N 1
ATOM 968 C CA . VAL A 1 132 ? 15.000 0.054 -14.127 1.00 94.31 132 VAL A CA 1
ATOM 969 C C . VAL A 1 132 ? 16.356 0.421 -13.535 1.00 94.31 132 VAL A C 1
ATOM 971 O O . VAL A 1 132 ? 16.859 -0.263 -12.648 1.00 94.31 132 VAL A O 1
ATOM 974 N N . ASP A 1 133 ? 16.963 1.499 -14.027 1.00 93.25 133 ASP A N 1
ATOM 975 C CA . ASP A 1 133 ? 18.163 2.053 -13.399 1.00 93.25 133 ASP A CA 1
ATOM 976 C C . ASP A 1 133 ? 17.789 2.630 -12.031 1.00 93.25 133 ASP A C 1
ATOM 978 O O . ASP A 1 133 ? 16.981 3.559 -11.957 1.00 93.25 133 ASP A O 1
ATOM 982 N N . ALA A 1 134 ? 18.394 2.101 -10.965 1.00 89.12 134 ALA A N 1
ATOM 983 C CA . ALA A 1 134 ? 18.170 2.528 -9.586 1.00 89.12 134 ALA A CA 1
ATOM 984 C C . ALA A 1 134 ? 18.448 4.026 -9.362 1.00 89.12 134 ALA A C 1
ATOM 986 O O . ALA A 1 134 ? 17.832 4.641 -8.495 1.00 89.12 134 ALA A O 1
ATOM 987 N N . ASN A 1 135 ? 19.324 4.633 -10.170 1.00 90.69 135 ASN A N 1
ATOM 988 C CA . ASN A 1 135 ? 19.657 6.058 -10.078 1.00 90.69 135 ASN A CA 1
ATOM 989 C C . ASN A 1 135 ? 18.745 6.946 -10.933 1.00 90.69 135 ASN A C 1
ATOM 991 O O . ASN A 1 135 ? 18.827 8.174 -10.867 1.00 90.69 135 ASN A O 1
ATOM 995 N N . SER A 1 136 ? 17.886 6.351 -11.762 1.00 90.38 136 SER A N 1
ATOM 996 C CA . SER A 1 136 ? 16.879 7.112 -12.495 1.00 90.38 136 SER A CA 1
ATOM 997 C C . SER A 1 136 ? 15.772 7.586 -11.543 1.00 90.38 136 SER A C 1
ATOM 999 O O . SER A 1 136 ? 15.522 6.941 -10.523 1.00 90.38 136 SER A O 1
ATOM 1001 N N . PRO A 1 137 ? 15.035 8.661 -11.878 1.00 85.75 137 PRO A N 1
ATOM 1002 C CA . PRO A 1 137 ? 13.879 9.084 -11.085 1.00 85.75 137 PRO A CA 1
ATOM 1003 C C . PRO A 1 137 ? 12.862 7.957 -10.839 1.00 85.75 137 PRO A C 1
ATOM 1005 O O . PRO A 1 137 ? 12.312 7.847 -9.747 1.00 85.75 137 PRO A O 1
ATOM 1008 N N . LEU A 1 138 ? 12.655 7.086 -11.834 1.00 83.25 138 LEU A N 1
ATOM 1009 C CA . LEU A 1 138 ? 11.766 5.927 -11.735 1.00 83.25 138 LEU A CA 1
ATOM 1010 C C . LEU A 1 138 ? 12.332 4.838 -10.812 1.00 83.25 138 LEU A C 1
ATOM 1012 O O . LEU A 1 138 ? 11.583 4.221 -10.057 1.00 83.25 138 LEU A O 1
ATOM 1016 N N . GLY A 1 139 ? 13.649 4.623 -10.846 1.00 85.00 139 GLY A N 1
ATOM 1017 C CA . GLY A 1 139 ? 14.340 3.702 -9.944 1.00 85.00 139 GLY A CA 1
ATOM 1018 C C . GLY A 1 139 ? 14.251 4.146 -8.493 1.00 85.00 139 GLY A C 1
ATOM 1019 O O . GLY A 1 139 ? 13.858 3.353 -7.645 1.00 85.00 139 GLY A O 1
ATOM 1020 N N . MET A 1 140 ? 14.502 5.428 -8.216 1.00 82.62 140 MET A N 1
ATOM 1021 C CA . MET A 1 140 ? 14.363 5.984 -6.866 1.00 82.62 140 MET A CA 1
ATOM 1022 C C . MET A 1 140 ? 12.922 5.890 -6.350 1.00 82.62 140 MET A C 1
ATOM 1024 O O . MET A 1 140 ? 12.706 5.498 -5.206 1.00 82.62 140 MET A O 1
ATOM 1028 N N . GLN A 1 141 ? 11.929 6.188 -7.196 1.00 80.50 141 GLN A N 1
ATOM 1029 C CA . GLN A 1 141 ? 10.517 6.026 -6.837 1.00 80.50 141 GLN A CA 1
ATOM 1030 C C . GLN A 1 141 ? 10.171 4.561 -6.530 1.00 80.50 141 GLN A C 1
ATOM 1032 O O . GLN A 1 141 ? 9.465 4.280 -5.562 1.00 80.50 141 GLN A O 1
ATOM 1037 N N . SER A 1 142 ? 10.675 3.626 -7.338 1.00 80.81 142 SER A N 1
ATOM 1038 C CA . SER A 1 142 ? 10.439 2.192 -7.138 1.00 80.81 142 SER A CA 1
ATOM 1039 C C . SER A 1 142 ? 11.104 1.688 -5.858 1.00 80.81 142 SER A C 1
ATOM 1041 O O . SER A 1 142 ? 10.478 0.957 -5.099 1.00 80.81 142 SER A O 1
ATOM 1043 N N . ALA A 1 143 ? 12.327 2.140 -5.568 1.00 80.12 143 ALA A N 1
ATOM 1044 C CA . ALA A 1 143 ? 13.031 1.830 -4.328 1.00 80.12 143 ALA A CA 1
ATOM 1045 C C . ALA A 1 143 ? 12.289 2.374 -3.099 1.00 80.12 143 ALA A C 1
ATOM 1047 O O . ALA A 1 143 ? 12.184 1.682 -2.091 1.00 80.12 143 ALA A O 1
ATOM 1048 N N . GLN A 1 144 ? 11.717 3.578 -3.187 1.00 76.44 144 GLN A N 1
ATOM 1049 C CA . GLN A 1 144 ? 10.899 4.148 -2.117 1.00 76.44 144 GLN A CA 1
ATOM 1050 C C . GLN A 1 144 ? 9.628 3.321 -1.866 1.00 76.44 144 GLN A C 1
ATOM 1052 O O . GLN A 1 144 ? 9.279 3.066 -0.714 1.00 76.44 144 GLN A O 1
ATOM 1057 N N . LEU A 1 145 ? 8.954 2.869 -2.930 1.00 75.69 145 LEU A N 1
ATOM 1058 C CA . LEU A 1 145 ? 7.788 1.990 -2.814 1.00 75.69 145 LEU A CA 1
ATOM 1059 C C . LEU A 1 145 ? 8.163 0.624 -2.219 1.00 75.69 145 LEU A C 1
ATOM 1061 O O . LEU A 1 145 ? 7.464 0.130 -1.335 1.00 75.69 145 LEU A O 1
ATOM 1065 N N . ALA A 1 146 ? 9.276 0.042 -2.668 1.00 77.56 146 ALA A N 1
ATOM 1066 C CA . ALA A 1 146 ? 9.789 -1.215 -2.139 1.00 77.56 146 ALA A CA 1
ATOM 1067 C C . ALA A 1 146 ? 10.143 -1.082 -0.648 1.00 77.56 146 ALA A C 1
ATOM 1069 O O . ALA A 1 146 ? 9.713 -1.906 0.157 1.00 77.56 146 ALA A O 1
ATOM 1070 N N . ALA A 1 147 ? 10.828 -0.004 -0.252 1.00 77.44 147 ALA A N 1
ATOM 1071 C CA . ALA A 1 147 ? 11.158 0.281 1.144 1.00 77.44 147 ALA A CA 1
ATOM 1072 C C . ALA A 1 147 ? 9.902 0.427 2.019 1.00 77.44 147 ALA A C 1
ATOM 1074 O O . ALA A 1 147 ? 9.834 -0.161 3.095 1.00 77.44 147 ALA A O 1
ATOM 1075 N N . ALA A 1 148 ? 8.878 1.133 1.529 1.00 72.75 148 ALA A N 1
ATOM 1076 C CA . ALA A 1 148 ? 7.598 1.259 2.227 1.00 72.75 148 ALA A CA 1
ATOM 1077 C C . ALA A 1 148 ? 6.879 -0.092 2.402 1.00 72.75 148 ALA A C 1
ATOM 1079 O O . ALA A 1 148 ? 6.143 -0.280 3.366 1.00 72.75 148 ALA A O 1
ATOM 1080 N N . SER A 1 149 ? 7.085 -1.037 1.481 1.00 73.88 149 SER A N 1
ATOM 1081 C CA . SER A 1 149 ? 6.513 -2.386 1.573 1.00 73.88 149 SER A CA 1
ATOM 1082 C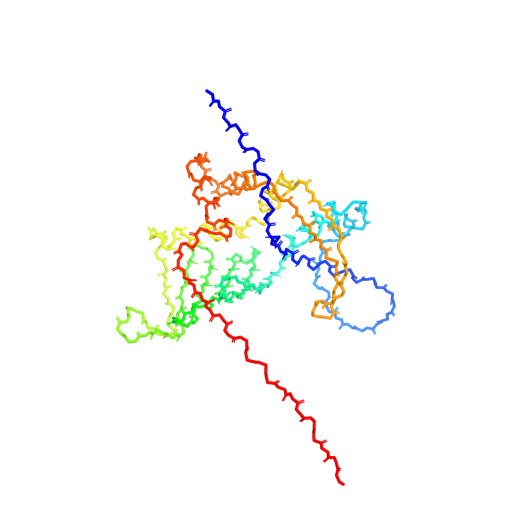 C . SER A 1 149 ? 7.318 -3.345 2.461 1.00 73.88 149 SER A C 1
ATOM 1084 O O . SER A 1 149 ? 6.752 -4.300 3.003 1.00 73.88 149 SER A O 1
ATOM 1086 N N . ALA A 1 150 ? 8.621 -3.083 2.621 1.00 75.44 150 ALA A N 1
ATOM 1087 C CA . ALA A 1 150 ? 9.542 -3.912 3.391 1.00 75.44 150 ALA A CA 1
ATOM 1088 C C . ALA A 1 150 ? 9.289 -3.816 4.902 1.00 75.44 150 ALA A C 1
ATOM 1090 O O . ALA A 1 150 ? 9.402 -4.825 5.596 1.00 75.44 150 ALA A O 1
ATOM 1091 N N . ASP A 1 151 ? 8.901 -2.636 5.398 1.00 78.38 151 ASP A N 1
ATOM 1092 C CA . ASP A 1 151 ? 8.469 -2.447 6.785 1.00 78.38 151 ASP A CA 1
ATOM 1093 C C . ASP A 1 151 ? 6.955 -2.179 6.865 1.00 78.38 151 ASP A C 1
ATOM 1095 O O . ASP A 1 151 ? 6.510 -1.027 6.815 1.00 78.38 151 ASP A O 1
ATOM 1099 N N . PRO A 1 152 ? 6.126 -3.226 7.025 1.00 75.81 152 PRO A N 1
ATOM 1100 C CA . PRO A 1 152 ? 4.685 -3.045 7.145 1.00 75.81 152 PRO A CA 1
ATOM 1101 C C . PRO A 1 152 ? 4.290 -2.315 8.441 1.00 75.81 152 PRO A C 1
ATOM 1103 O O . PRO A 1 152 ? 3.245 -1.657 8.480 1.00 75.81 152 PRO A O 1
ATOM 1106 N N . TYR A 1 153 ? 5.118 -2.363 9.490 1.00 82.00 153 TYR A N 1
ATOM 1107 C CA . TYR A 1 153 ? 4.818 -1.734 10.779 1.00 82.00 153 TYR A CA 1
ATOM 1108 C C . TYR A 1 153 ? 5.014 -0.220 10.760 1.00 82.00 153 TYR A C 1
ATOM 1110 O O . TYR A 1 153 ? 4.348 0.483 11.522 1.00 82.00 153 TYR A O 1
ATOM 1118 N N . ALA A 1 154 ? 5.835 0.302 9.850 1.00 78.19 154 ALA A N 1
ATOM 1119 C CA . ALA A 1 154 ? 5.982 1.741 9.668 1.00 78.19 154 ALA A CA 1
ATOM 1120 C C . ALA A 1 154 ? 4.641 2.415 9.311 1.00 78.19 154 ALA A C 1
ATOM 1122 O O . ALA A 1 154 ? 4.286 3.458 9.864 1.00 78.19 154 ALA A O 1
ATOM 1123 N N . SER A 1 155 ? 3.841 1.768 8.454 1.00 77.19 155 SER A N 1
ATOM 1124 C CA . SER A 1 155 ? 2.491 2.240 8.119 1.00 77.19 155 SER A CA 1
ATOM 1125 C C . SER A 1 155 ? 1.521 2.155 9.306 1.00 77.19 155 SER A C 1
ATOM 1127 O O . SER A 1 155 ? 0.677 3.035 9.474 1.00 77.19 155 SER A O 1
ATOM 1129 N N . HIS A 1 156 ? 1.669 1.139 10.165 1.00 84.81 156 HIS A N 1
ATOM 1130 C CA . HIS A 1 156 ? 0.865 0.989 11.377 1.00 84.81 156 HIS A CA 1
ATOM 1131 C C . HIS A 1 156 ? 1.123 2.121 12.364 1.00 84.81 156 HIS A C 1
ATOM 1133 O O . HIS A 1 156 ? 0.166 2.749 12.804 1.00 84.81 156 HIS A O 1
ATOM 1139 N N . ALA A 1 157 ? 2.390 2.426 12.655 1.00 85.50 157 ALA A N 1
ATOM 1140 C CA . ALA A 1 157 ? 2.749 3.522 13.553 1.00 85.50 157 ALA A CA 1
ATOM 1141 C C . ALA A 1 157 ? 2.204 4.870 13.049 1.00 85.50 157 ALA A C 1
ATOM 1143 O O . ALA A 1 157 ? 1.594 5.618 13.809 1.00 85.50 157 ALA A O 1
ATOM 1144 N N . ALA A 1 158 ? 2.327 5.140 11.742 1.00 85.38 158 ALA A N 1
ATOM 1145 C CA . ALA A 1 158 ? 1.803 6.368 11.147 1.00 85.38 158 ALA A CA 1
ATOM 1146 C C . ALA A 1 158 ? 0.277 6.502 11.280 1.00 85.38 158 ALA A C 1
ATOM 1148 O O . ALA A 1 158 ? -0.234 7.600 11.507 1.00 85.38 158 ALA A O 1
ATOM 1149 N N . VAL A 1 159 ? -0.463 5.399 11.151 1.00 88.31 159 VAL A N 1
ATOM 1150 C CA . VAL A 1 159 ? -1.915 5.394 11.373 1.00 88.31 159 VAL A CA 1
ATOM 1151 C C . VAL A 1 159 ? -2.241 5.520 12.859 1.00 88.31 159 VAL A C 1
ATOM 1153 O O . VAL A 1 159 ? -3.107 6.314 13.218 1.00 88.31 159 VAL A O 1
ATOM 1156 N N . GLU A 1 160 ? -1.552 4.780 13.724 1.00 90.94 160 GLU A N 1
ATOM 1157 C CA . GLU A 1 160 ? -1.768 4.797 15.171 1.00 90.94 160 GLU A CA 1
ATOM 1158 C C . GLU A 1 160 ? -1.636 6.205 15.759 1.00 90.94 160 GLU A C 1
ATOM 1160 O O . GLU A 1 160 ? -2.538 6.646 16.480 1.00 90.94 160 GLU A O 1
ATOM 1165 N N . ASP A 1 161 ? -0.581 6.929 15.385 1.00 88.62 161 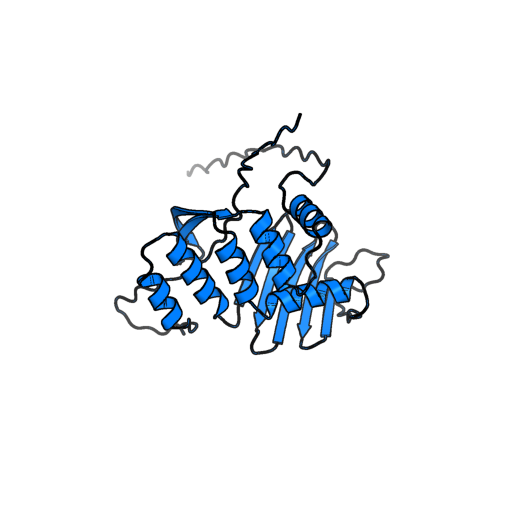ASP A N 1
ATOM 1166 C CA . ASP A 1 161 ? -0.327 8.296 15.847 1.00 88.62 161 ASP A CA 1
ATOM 1167 C C . ASP A 1 161 ? -1.334 9.305 15.278 1.00 88.62 161 ASP A C 1
ATOM 1169 O O . ASP A 1 161 ? -1.718 10.266 15.950 1.00 88.62 161 ASP A O 1
ATOM 1173 N N . ALA A 1 162 ? -1.794 9.088 14.044 1.00 92.38 162 ALA A N 1
ATOM 1174 C CA . ALA A 1 162 ? -2.709 9.997 13.364 1.00 92.38 162 ALA A CA 1
ATOM 1175 C C . ALA A 1 162 ? -4.188 9.748 13.683 1.00 92.38 162 ALA A C 1
ATOM 1177 O O . ALA A 1 162 ? -5.028 10.600 13.390 1.00 92.38 162 ALA A O 1
ATOM 1178 N N . LEU A 1 163 ? -4.550 8.597 14.250 1.00 92.88 163 LEU A N 1
ATOM 1179 C CA . LEU A 1 163 ? -5.941 8.263 14.540 1.00 92.88 163 LEU A CA 1
ATOM 1180 C C . LEU A 1 163 ? -6.545 9.231 15.563 1.00 92.88 163 LEU A C 1
ATOM 1182 O O . LEU A 1 163 ? -6.120 9.299 16.717 1.00 92.88 163 LEU A O 1
ATOM 1186 N N . VAL A 1 164 ? -7.600 9.931 15.151 1.00 93.94 164 VAL A N 1
ATOM 1187 C CA . VAL A 1 164 ? -8.376 10.851 15.995 1.00 93.94 164 VAL A CA 1
ATOM 1188 C C . VAL A 1 164 ? -9.608 10.154 16.557 1.00 93.94 164 VAL A C 1
ATOM 1190 O O . VAL A 1 164 ? -9.879 10.249 17.751 1.00 93.94 164 VAL A O 1
ATOM 1193 N N . ASP A 1 165 ? -10.351 9.455 15.702 1.00 93.50 165 ASP A N 1
ATOM 1194 C CA . ASP A 1 165 ? -11.600 8.787 16.065 1.00 93.50 165 ASP A CA 1
ATOM 1195 C C . ASP A 1 165 ? -11.802 7.533 15.213 1.00 93.50 165 ASP A C 1
ATOM 1197 O O . ASP A 1 165 ? -11.391 7.508 14.050 1.00 93.50 165 ASP A O 1
ATOM 1201 N N . VAL A 1 166 ? -12.432 6.509 15.787 1.00 95.44 166 VAL A N 1
ATOM 1202 C CA . VAL A 1 166 ? -12.782 5.254 15.109 1.00 95.44 166 VAL A CA 1
ATOM 1203 C C . VAL A 1 166 ? -14.160 4.822 15.574 1.00 95.44 166 VAL A C 1
ATOM 1205 O O . VAL A 1 166 ? -14.398 4.639 16.766 1.00 95.44 166 VAL A O 1
ATOM 1208 N N . THR A 1 167 ? -15.059 4.614 14.622 1.00 93.69 167 THR A N 1
ATOM 1209 C CA . THR A 1 167 ? -16.421 4.149 14.877 1.00 93.69 167 THR A CA 1
ATOM 1210 C C . THR A 1 167 ? -16.703 2.902 14.053 1.00 93.69 167 THR A C 1
ATOM 1212 O O . THR A 1 167 ? -16.436 2.872 12.855 1.00 93.69 167 THR A O 1
ATOM 1215 N N . GLU A 1 168 ? -17.272 1.882 14.685 1.00 92.69 168 GLU A N 1
ATOM 1216 C CA . GLU A 1 168 ? -17.840 0.721 14.000 1.00 92.69 168 GLU A CA 1
ATOM 1217 C C . GLU A 1 168 ? -19.187 1.105 13.368 1.00 92.69 168 GLU A C 1
ATOM 1219 O O . GLU A 1 168 ? -20.055 1.663 14.044 1.00 92.69 168 GLU A O 1
ATOM 1224 N N . THR A 1 169 ? -19.361 0.852 12.071 1.00 94.44 169 THR A N 1
ATOM 1225 C CA . THR A 1 169 ? -20.543 1.296 11.307 1.00 94.44 169 THR A CA 1
ATOM 1226 C C . THR A 1 169 ? -21.427 0.164 10.800 1.00 94.44 169 THR A C 1
ATOM 1228 O O . THR A 1 169 ? -22.547 0.430 10.363 1.00 94.44 169 THR A O 1
ATOM 1231 N N . GLY A 1 170 ? -20.975 -1.086 10.888 1.00 92.12 170 GLY A N 1
ATOM 1232 C CA . GLY A 1 170 ? -21.770 -2.255 10.525 1.00 92.12 170 GLY A CA 1
ATOM 1233 C C . GLY A 1 170 ? -20.914 -3.451 1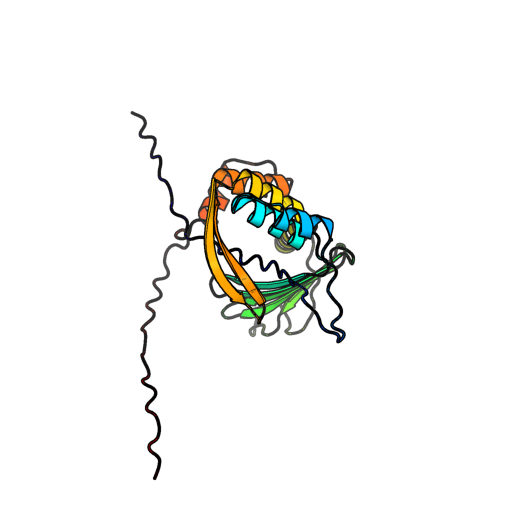0.137 1.00 92.12 170 GLY A C 1
ATOM 1234 O O . GLY A 1 170 ? -19.715 -3.483 10.406 1.00 92.12 170 GLY A O 1
ATOM 1235 N N . THR A 1 171 ? -21.541 -4.424 9.484 1.00 91.06 171 THR A N 1
ATOM 1236 C CA . THR A 1 171 ? -20.872 -5.597 8.921 1.00 91.06 171 THR A CA 1
ATOM 1237 C C . THR A 1 171 ? -21.208 -5.763 7.441 1.00 91.06 171 THR A C 1
ATOM 1239 O O . THR A 1 171 ? -22.283 -5.365 6.986 1.00 91.06 171 THR A O 1
ATOM 1242 N N . GLU A 1 172 ? -20.281 -6.347 6.687 1.00 90.56 172 GLU A N 1
ATOM 1243 C CA . GLU A 1 172 ? -20.438 -6.678 5.269 1.00 90.56 172 GLU A CA 1
ATOM 1244 C C . GLU A 1 172 ? -19.738 -8.005 4.963 1.00 90.56 172 GLU A C 1
ATOM 1246 O O . GLU A 1 172 ? -18.741 -8.356 5.591 1.00 90.56 172 GLU A O 1
ATOM 1251 N N . THR A 1 173 ? -20.247 -8.762 3.993 1.00 87.75 173 THR A N 1
ATOM 1252 C CA . THR A 1 173 ? -19.574 -9.967 3.506 1.00 87.75 173 THR A CA 1
ATOM 1253 C C . THR A 1 173 ? -18.677 -9.637 2.317 1.00 87.75 173 THR A C 1
ATOM 1255 O O . THR A 1 173 ? -19.174 -9.371 1.224 1.00 87.75 173 THR A O 1
ATOM 1258 N N . ILE A 1 174 ? -17.363 -9.745 2.500 1.00 84.94 174 ILE A N 1
ATOM 1259 C CA . ILE A 1 174 ? -16.363 -9.537 1.448 1.00 84.94 174 ILE A CA 1
ATOM 1260 C C . ILE A 1 174 ? -15.794 -10.904 1.062 1.00 84.94 174 ILE A C 1
ATOM 1262 O O . ILE A 1 174 ? -15.267 -11.628 1.901 1.00 84.94 174 ILE A O 1
ATOM 1266 N N . HIS A 1 175 ? -15.951 -11.301 -0.204 1.00 85.25 175 HIS A N 1
ATOM 1267 C CA . HIS A 1 175 ? -15.504 -12.609 -0.719 1.00 85.25 175 HIS A CA 1
ATOM 1268 C C . HIS A 1 175 ? -15.982 -13.827 0.101 1.00 85.25 175 HIS A C 1
ATOM 1270 O O . HIS A 1 175 ? -15.281 -14.828 0.217 1.00 85.25 175 HIS A O 1
ATOM 1276 N N . GLY A 1 176 ? -17.193 -13.758 0.661 1.00 87.12 176 GLY A N 1
ATOM 1277 C CA . GLY A 1 176 ? -17.764 -14.835 1.480 1.00 87.12 176 GLY A CA 1
ATOM 1278 C C . GLY A 1 176 ? -17.320 -14.832 2.946 1.00 87.12 176 GLY A C 1
ATOM 1279 O O . GLY A 1 176 ? -17.751 -15.703 3.696 1.00 87.12 176 GLY A O 1
ATOM 1280 N N . VAL A 1 177 ? -16.510 -13.857 3.366 1.00 86.69 177 VAL A N 1
ATOM 1281 C CA . VAL A 1 177 ? -16.086 -13.657 4.757 1.00 86.69 177 VAL A CA 1
ATOM 1282 C C . VAL A 1 177 ? -16.882 -12.507 5.365 1.00 86.69 177 VAL A C 1
ATOM 1284 O O . VAL A 1 177 ? -16.955 -11.432 4.776 1.00 86.69 177 VAL A O 1
ATOM 1287 N N . GLU A 1 178 ? -17.488 -12.718 6.533 1.00 85.19 178 GLU A N 1
ATOM 1288 C CA . GLU A 1 178 ? -18.109 -11.633 7.301 1.00 85.19 178 GLU A CA 1
ATOM 1289 C C . GLU A 1 178 ? -17.026 -10.702 7.860 1.00 85.19 178 GLU A C 1
ATOM 1291 O O . GLU A 1 178 ? -16.069 -11.145 8.492 1.00 85.19 178 GLU A O 1
ATOM 1296 N N . THR A 1 179 ? -17.174 -9.407 7.605 1.00 89.38 179 THR A N 1
ATOM 1297 C CA . THR A 1 179 ? -16.232 -8.359 7.999 1.00 89.38 179 THR A CA 1
ATOM 1298 C C . THR A 1 179 ? -16.951 -7.255 8.760 1.00 89.38 179 THR A C 1
ATOM 1300 O O . THR A 1 179 ? -18.142 -7.016 8.553 1.00 89.38 179 THR A O 1
ATOM 1303 N N . THR A 1 180 ? -16.223 -6.564 9.634 1.00 90.62 180 THR A N 1
ATOM 1304 C CA . THR A 1 180 ? -16.714 -5.393 10.367 1.00 90.62 180 THR A CA 1
ATOM 1305 C C . THR A 1 180 ? -16.208 -4.119 9.705 1.00 90.62 180 THR A C 1
ATOM 1307 O O . THR A 1 180 ? -15.014 -3.969 9.452 1.00 90.62 180 THR A O 1
ATOM 1310 N N . HIS A 1 181 ? -17.113 -3.183 9.444 1.00 92.12 181 HIS A N 1
ATOM 1311 C CA . HIS A 1 181 ? -16.796 -1.888 8.865 1.00 92.12 181 HIS A CA 1
ATOM 1312 C C . HIS A 1 181 ? -16.468 -0.872 9.951 1.00 92.12 181 HIS A C 1
ATOM 1314 O O . HIS A 1 181 ? -17.257 -0.629 10.866 1.00 92.12 181 HIS A O 1
ATOM 1320 N N . TYR A 1 182 ? -15.313 -0.232 9.794 1.00 92.62 182 TYR A N 1
ATOM 1321 C CA . TYR A 1 182 ? -14.872 0.873 10.630 1.00 92.62 182 TYR A CA 1
ATOM 1322 C C . TYR A 1 182 ? -14.763 2.143 9.791 1.00 92.62 182 TYR A C 1
ATOM 1324 O O . TYR A 1 182 ? -14.282 2.128 8.659 1.00 92.62 182 TYR A O 1
ATOM 1332 N N . VAL A 1 183 ? -15.187 3.264 10.366 1.00 93.06 183 VAL A N 1
ATOM 1333 C CA . VAL A 1 183 ? -14.916 4.603 9.845 1.00 93.06 183 VAL A CA 1
ATOM 1334 C C . VAL A 1 183 ? -13.956 5.284 10.802 1.00 93.06 183 VAL A C 1
ATOM 1336 O O . VAL A 1 183 ? -14.249 5.426 11.989 1.00 93.06 183 VAL A O 1
ATOM 1339 N N . ALA A 1 184 ? -12.815 5.710 10.271 1.00 92.50 184 ALA A N 1
ATOM 1340 C CA . ALA A 1 184 ? -11.774 6.385 11.024 1.00 92.50 184 ALA A CA 1
ATOM 1341 C C . ALA A 1 184 ? -11.585 7.829 10.546 1.00 92.50 184 ALA A C 1
ATOM 1343 O O . ALA A 1 184 ? -11.721 8.134 9.360 1.00 92.50 184 ALA A O 1
ATOM 1344 N N . THR A 1 185 ? -11.244 8.713 11.480 1.00 92.81 185 THR A N 1
ATOM 1345 C CA . THR A 1 185 ? -10.752 10.063 11.190 1.00 92.81 185 THR A CA 1
ATOM 1346 C C . THR A 1 185 ? -9.267 10.115 11.514 1.00 92.81 185 THR A C 1
ATOM 1348 O O . THR A 1 185 ? -8.873 9.761 12.625 1.00 92.81 185 THR A O 1
ATOM 1351 N N . LEU A 1 186 ? -8.463 10.583 10.561 1.00 91.44 186 LEU A N 1
ATOM 1352 C CA . LEU A 1 186 ? -7.028 10.798 10.732 1.00 91.44 186 LEU A CA 1
ATOM 1353 C C . LEU A 1 186 ? -6.722 12.296 10.813 1.00 91.44 186 LEU A C 1
ATOM 1355 O O . LEU A 1 186 ? -7.311 13.097 10.081 1.00 91.44 186 LEU A O 1
ATOM 1359 N N . ASP A 1 187 ? -5.779 12.666 11.673 1.00 92.94 187 ASP A N 1
ATOM 1360 C CA . ASP A 1 187 ? -5.072 13.935 11.582 1.00 92.94 187 ASP A CA 1
ATOM 1361 C C . ASP A 1 187 ? -4.094 13.843 10.405 1.00 92.94 187 ASP A C 1
ATOM 1363 O O . ASP A 1 187 ? -3.121 13.089 10.429 1.00 92.94 187 ASP A O 1
ATOM 1367 N N . LEU A 1 188 ? -4.400 14.571 9.331 1.00 87.75 188 LEU A N 1
ATOM 1368 C CA . LEU A 1 188 ? -3.634 14.493 8.091 1.00 87.75 188 LEU A CA 1
ATOM 1369 C C . LEU A 1 188 ? -2.195 14.998 8.268 1.00 87.75 188 LEU A C 1
ATOM 1371 O O . LEU A 1 188 ? -1.294 14.470 7.621 1.00 87.75 188 LEU A O 1
ATOM 1375 N N . ASP A 1 189 ? -1.969 15.987 9.136 1.00 88.31 189 ASP A N 1
ATOM 1376 C CA . ASP A 1 189 ? -0.634 16.540 9.368 1.00 88.31 189 ASP A CA 1
ATOM 1377 C C . ASP A 1 189 ? 0.234 15.514 10.101 1.00 88.31 189 ASP A C 1
ATOM 1379 O O . ASP A 1 189 ? 1.365 15.254 9.683 1.00 88.31 189 ASP A O 1
ATOM 1383 N N . ALA A 1 190 ? -0.319 14.877 11.138 1.00 88.75 190 ALA A N 1
ATOM 1384 C CA . ALA A 1 190 ? 0.346 13.799 11.865 1.00 88.75 190 ALA A CA 1
ATOM 1385 C C . ALA A 1 190 ? 0.629 12.595 10.956 1.00 88.75 190 ALA A C 1
ATOM 1387 O O . ALA A 1 190 ? 1.751 12.090 10.939 1.00 88.75 190 ALA A O 1
ATOM 1388 N N . TYR A 1 191 ? -0.353 12.183 10.146 1.00 87.25 191 TYR A N 1
ATOM 1389 C CA . TYR A 1 191 ? -0.200 11.053 9.230 1.00 87.25 191 TYR A CA 1
ATOM 1390 C C . TYR A 1 191 ? 0.908 11.293 8.201 1.00 87.25 191 TYR A C 1
ATOM 1392 O O . TYR A 1 191 ? 1.767 10.435 7.991 1.00 87.25 191 TYR A O 1
ATOM 1400 N N . VAL A 1 192 ? 0.909 12.468 7.562 1.00 85.44 192 VAL A N 1
ATOM 1401 C CA . VAL A 1 192 ? 1.912 12.827 6.552 1.00 85.44 192 VAL A CA 1
ATOM 1402 C C . VAL A 1 192 ? 3.299 12.937 7.181 1.00 85.44 192 VAL A C 1
ATOM 1404 O O . VAL A 1 192 ? 4.256 12.409 6.617 1.00 85.44 192 VAL A O 1
ATOM 1407 N N . ALA A 1 193 ? 3.417 13.568 8.353 1.00 84.44 193 ALA A N 1
ATOM 1408 C CA . ALA A 1 193 ? 4.691 13.680 9.058 1.00 84.44 193 ALA A CA 1
ATOM 1409 C C . ALA A 1 193 ? 5.265 12.301 9.426 1.00 84.44 193 ALA A C 1
ATOM 1411 O O . ALA A 1 193 ? 6.426 12.024 9.118 1.00 84.44 193 ALA A O 1
ATOM 1412 N N . ALA A 1 194 ? 4.447 11.417 10.006 1.00 84.44 194 ALA A N 1
ATOM 1413 C CA . ALA A 1 194 ? 4.864 10.064 10.365 1.00 84.44 194 ALA A CA 1
ATOM 1414 C C . ALA A 1 194 ? 5.220 9.222 9.127 1.00 84.44 194 ALA A C 1
ATOM 1416 O O . ALA A 1 194 ? 6.225 8.514 9.128 1.00 84.44 194 ALA A O 1
ATOM 1417 N N . SER A 1 195 ? 4.457 9.360 8.037 1.00 80.38 195 SER A N 1
ATOM 1418 C CA . SER A 1 195 ? 4.738 8.672 6.770 1.00 80.38 195 SER A CA 1
ATOM 1419 C C . SER A 1 195 ? 6.068 9.116 6.151 1.00 80.38 195 SER A C 1
ATOM 1421 O O . SER A 1 195 ? 6.832 8.284 5.671 1.00 80.38 195 SER A O 1
ATOM 1423 N N . LEU A 1 196 ? 6.388 10.414 6.177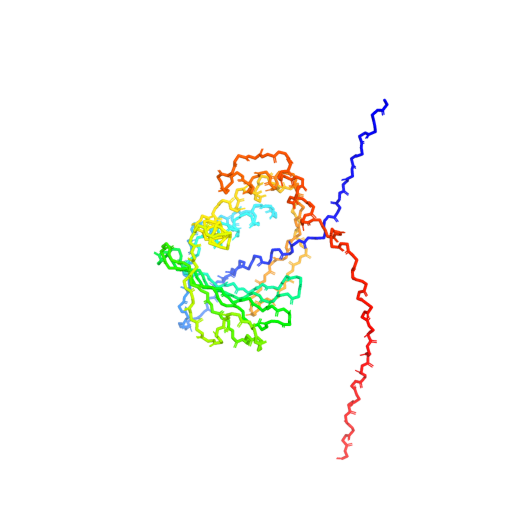 1.00 80.00 196 LEU A N 1
ATOM 1424 C CA . LEU A 1 196 ? 7.677 10.922 5.684 1.00 80.00 196 LEU A CA 1
ATOM 1425 C C . LEU A 1 196 ? 8.847 10.461 6.557 1.00 80.00 196 LEU A C 1
ATOM 1427 O O . LEU A 1 196 ? 9.898 10.086 6.032 1.00 80.00 196 LEU A O 1
ATOM 1431 N N . GLN A 1 197 ? 8.654 10.443 7.876 1.00 81.06 197 GLN A N 1
ATOM 1432 C CA . GLN A 1 197 ? 9.658 9.954 8.815 1.00 81.06 197 GLN A CA 1
ATOM 1433 C C . GLN A 1 197 ? 9.940 8.458 8.617 1.00 81.06 197 GLN A C 1
ATOM 1435 O O . GLN A 1 197 ? 11.102 8.053 8.618 1.00 81.06 197 GLN A O 1
ATOM 1440 N N . ALA A 1 198 ? 8.900 7.649 8.395 1.00 73.56 198 ALA A N 1
ATOM 1441 C CA . ALA A 1 198 ? 9.015 6.227 8.070 1.00 73.56 198 ALA A CA 1
ATOM 1442 C C . ALA A 1 198 ? 9.845 5.971 6.802 1.00 73.56 198 ALA A C 1
ATOM 1444 O O . ALA A 1 198 ? 10.583 4.993 6.720 1.00 73.56 198 ALA A O 1
ATOM 1445 N N . LEU A 1 199 ? 9.778 6.882 5.831 1.00 69.38 199 LEU A N 1
ATOM 1446 C CA . LEU A 1 199 ? 10.568 6.828 4.601 1.00 69.38 199 LEU A CA 1
ATOM 1447 C C . LEU A 1 199 ? 12.019 7.307 4.791 1.00 69.38 199 LEU A C 1
ATOM 1449 O O . LEU A 1 199 ? 12.747 7.456 3.810 1.00 69.38 199 LEU A O 1
ATOM 1453 N N . GLY A 1 200 ? 12.443 7.597 6.027 1.00 68.25 200 GLY A N 1
ATOM 1454 C CA . GLY A 1 200 ? 13.788 8.083 6.343 1.00 68.25 200 GLY A CA 1
ATOM 1455 C C . GLY A 1 200 ? 14.091 9.476 5.786 1.00 68.25 200 GLY A C 1
ATOM 1456 O O . GLY A 1 200 ? 15.254 9.873 5.726 1.00 68.25 200 GLY A O 1
ATOM 1457 N N . SER A 1 201 ? 13.066 10.213 5.354 1.00 65.69 201 SER A N 1
ATOM 1458 C CA . SER A 1 201 ? 13.221 11.574 4.846 1.00 65.69 201 SER A CA 1
ATOM 1459 C C . SER A 1 201 ? 13.284 12.558 6.012 1.00 65.69 201 SER A C 1
ATOM 1461 O O . SER A 1 201 ? 12.501 12.461 6.959 1.00 65.69 201 SER A O 1
ATOM 1463 N N . GLU A 1 202 ? 14.191 13.538 5.945 1.00 70.00 202 GLU A N 1
ATOM 1464 C CA . GLU A 1 202 ? 14.068 14.716 6.804 1.00 70.00 202 GLU A CA 1
ATOM 1465 C C . GLU A 1 202 ? 12.752 15.414 6.455 1.00 70.00 202 GLU A C 1
ATOM 1467 O O . GLU A 1 202 ? 12.520 15.794 5.308 1.00 70.00 202 GLU A O 1
ATOM 1472 N N . VAL A 1 203 ? 11.866 15.532 7.442 1.00 68.62 203 VAL A N 1
ATOM 1473 C CA . VAL A 1 203 ? 10.514 16.049 7.240 1.00 68.62 203 VAL A CA 1
ATOM 1474 C C . VAL A 1 203 ? 10.571 17.569 7.048 1.00 68.62 203 VAL A C 1
ATOM 1476 O O . VAL A 1 203 ? 10.534 18.334 8.013 1.00 68.62 203 VAL A O 1
ATOM 1479 N N . ASP A 1 204 ? 10.671 18.017 5.796 1.00 78.25 204 ASP A N 1
ATOM 1480 C CA . ASP A 1 204 ? 10.538 19.431 5.428 1.00 78.25 204 ASP A CA 1
ATOM 1481 C C . ASP A 1 204 ? 9.045 19.833 5.440 1.00 78.25 204 ASP A C 1
ATOM 1483 O O . ASP A 1 204 ? 8.231 19.194 4.761 1.00 78.25 204 ASP A O 1
ATOM 1487 N N . PRO A 1 205 ? 8.645 20.907 6.153 1.00 78.94 205 PRO A N 1
ATOM 1488 C CA . PRO A 1 205 ? 7.287 21.451 6.090 1.00 78.94 205 PRO A CA 1
ATOM 1489 C C . PRO A 1 205 ? 6.749 21.670 4.667 1.00 78.94 205 PRO A C 1
ATOM 1491 O O . PRO A 1 205 ? 5.550 21.509 4.436 1.00 78.94 205 PRO A O 1
ATOM 1494 N N . ALA A 1 206 ? 7.607 22.003 3.697 1.00 80.88 206 ALA A N 1
ATOM 1495 C CA . ALA A 1 206 ? 7.196 22.149 2.301 1.00 80.88 206 ALA A CA 1
ATOM 1496 C C . ALA A 1 206 ? 6.765 20.811 1.668 1.00 80.88 206 ALA A C 1
ATOM 1498 O O . ALA A 1 206 ? 5.800 20.777 0.902 1.00 80.88 206 ALA A O 1
ATOM 1499 N N . GLN A 1 207 ? 7.433 19.707 2.016 1.00 77.12 207 GLN A N 1
ATOM 1500 C CA . GLN A 1 207 ? 7.067 18.364 1.556 1.00 77.12 207 GLN A CA 1
ATOM 1501 C C . GLN A 1 207 ? 5.755 17.895 2.185 1.00 77.12 207 GLN A C 1
ATOM 1503 O O . GLN A 1 207 ? 4.929 17.299 1.492 1.00 77.12 207 GLN A O 1
ATOM 1508 N N . ILE A 1 208 ? 5.530 18.218 3.466 1.00 78.50 208 ILE A N 1
ATOM 1509 C CA . ILE A 1 208 ? 4.249 17.954 4.134 1.00 78.50 208 ILE A CA 1
ATOM 1510 C C . ILE A 1 208 ? 3.112 18.638 3.366 1.00 78.50 208 ILE A C 1
ATOM 1512 O O . ILE A 1 208 ? 2.143 17.981 2.991 1.00 78.50 208 ILE A O 1
ATOM 1516 N N . GLU A 1 209 ? 3.235 19.934 3.071 1.00 82.50 209 GLU A N 1
ATOM 1517 C CA . GLU A 1 209 ? 2.199 20.674 2.339 1.00 82.50 209 GLU A CA 1
ATOM 1518 C C . GLU A 1 209 ? 1.988 20.143 0.914 1.00 82.50 209 GLU A C 1
ATOM 1520 O O . GLU A 1 209 ? 0.846 20.022 0.461 1.00 82.50 209 GLU A O 1
ATOM 1525 N N . GLN A 1 210 ? 3.060 19.754 0.219 1.00 78.06 210 GLN A N 1
ATOM 1526 C CA . GLN A 1 210 ? 2.952 19.129 -1.099 1.00 78.06 210 GLN A CA 1
ATOM 1527 C C . GLN A 1 210 ? 2.195 17.794 -1.037 1.00 78.06 210 GLN A C 1
ATOM 1529 O O . GLN A 1 210 ? 1.306 17.550 -1.857 1.00 78.06 210 GLN A O 1
ATOM 1534 N N . MET A 1 211 ? 2.505 16.936 -0.063 1.00 76.88 211 MET A N 1
ATOM 1535 C CA . MET A 1 211 ? 1.845 15.637 0.078 1.00 76.88 211 MET A CA 1
ATOM 1536 C C . MET A 1 211 ? 0.388 15.790 0.530 1.00 76.88 211 MET A C 1
ATOM 1538 O O . MET A 1 211 ? -0.500 15.138 -0.019 1.00 76.88 211 MET A O 1
ATOM 1542 N N . LYS A 1 212 ? 0.106 16.735 1.432 1.00 80.00 212 LYS A N 1
ATOM 1543 C CA . LYS A 1 212 ? -1.265 17.112 1.806 1.00 80.00 212 LYS A CA 1
ATOM 1544 C C . LYS A 1 212 ? -2.081 17.573 0.609 1.00 80.00 212 LYS A C 1
ATOM 1546 O O . LYS A 1 212 ? -3.251 17.205 0.498 1.00 80.00 212 LYS A O 1
ATOM 1551 N N . ALA A 1 213 ? -1.486 18.363 -0.286 1.00 82.19 213 ALA A N 1
ATOM 1552 C CA . ALA A 1 213 ? -2.160 18.794 -1.503 1.00 82.19 213 ALA A CA 1
ATOM 1553 C C . ALA A 1 213 ? -2.534 17.590 -2.380 1.00 82.19 213 ALA A C 1
ATOM 1555 O O . ALA A 1 213 ? -3.670 17.514 -2.833 1.00 82.19 213 ALA A O 1
ATOM 1556 N N . LEU A 1 214 ? -1.635 16.614 -2.546 1.00 73.69 214 LEU A N 1
ATOM 1557 C CA . LEU A 1 214 ? -1.907 15.391 -3.314 1.00 73.69 214 LEU A CA 1
ATOM 1558 C C . LEU A 1 214 ? -2.987 14.501 -2.679 1.00 73.69 214 LEU A C 1
ATOM 1560 O O . LEU A 1 214 ? -3.768 13.883 -3.397 1.00 73.69 214 LEU A O 1
ATOM 1564 N N . MET A 1 215 ? -3.046 14.447 -1.348 1.00 74.12 215 MET A N 1
ATOM 1565 C CA . MET A 1 215 ? -4.017 13.634 -0.605 1.00 74.12 215 MET A CA 1
ATOM 1566 C C . MET A 1 215 ? -5.378 14.316 -0.421 1.00 74.12 215 MET A C 1
ATOM 1568 O O . MET A 1 215 ? -6.359 13.666 -0.059 1.00 74.12 215 MET A O 1
ATOM 1572 N N . SER A 1 216 ? -5.461 15.626 -0.656 1.00 78.00 216 SER A N 1
ATOM 1573 C CA . SER A 1 216 ? -6.708 16.372 -0.534 1.00 78.00 216 SER A CA 1
ATOM 1574 C C . SER A 1 216 ? -7.593 16.118 -1.763 1.00 78.00 216 SER A C 1
ATOM 1576 O O . SER A 1 216 ? -7.153 16.403 -2.880 1.00 78.00 216 SER A O 1
ATOM 1578 N N . PRO A 1 217 ? -8.854 15.663 -1.602 1.00 57.19 217 PRO A N 1
ATOM 1579 C CA . PRO A 1 217 ? -9.746 15.257 -2.703 1.00 57.19 217 PRO A CA 1
ATOM 1580 C C . PRO A 1 217 ? -10.245 16.394 -3.632 1.00 57.19 217 PRO A C 1
ATOM 1582 O O . PRO A 1 217 ? -11.343 16.331 -4.174 1.00 57.19 217 PRO A O 1
ATOM 1585 N N . GLY A 1 218 ? -9.452 17.443 -3.857 1.00 53.69 218 GLY A N 1
ATOM 1586 C CA . GLY A 1 218 ? -9.776 18.562 -4.747 1.00 53.69 218 GLY A CA 1
ATOM 1587 C C . GLY A 1 218 ? -8.581 19.217 -5.446 1.00 53.69 218 GLY A C 1
ATOM 1588 O O . GLY A 1 218 ? -8.768 20.243 -6.096 1.00 53.69 218 GLY A O 1
ATOM 1589 N N . ALA A 1 219 ? -7.365 18.671 -5.328 1.00 41.69 219 ALA A N 1
ATOM 1590 C CA . ALA A 1 219 ? -6.178 19.256 -5.960 1.00 41.69 219 ALA A CA 1
ATOM 1591 C C . ALA A 1 219 ? -5.967 18.848 -7.431 1.00 41.69 219 ALA A C 1
ATOM 1593 O O . ALA A 1 219 ? -5.090 19.405 -8.091 1.00 41.69 219 ALA A O 1
ATOM 1594 N N . SER A 1 220 ? -6.785 17.943 -7.988 1.00 40.88 220 SER A N 1
ATOM 1595 C CA . SER A 1 220 ? -6.870 17.759 -9.441 1.00 40.88 220 SER A CA 1
ATOM 1596 C C . SER A 1 220 ? -7.675 18.910 -10.051 1.00 40.88 220 SER A C 1
ATOM 1598 O O . SER A 1 220 ? -8.882 18.854 -10.286 1.00 40.88 220 SER A O 1
ATOM 1600 N N . SER A 1 221 ? -6.991 20.021 -10.286 1.00 39.78 221 SER A N 1
ATOM 1601 C CA . SER A 1 221 ? -7.514 21.147 -11.043 1.00 39.78 221 SER A CA 1
ATOM 1602 C C . SER A 1 221 ? -7.951 20.710 -12.453 1.00 39.78 221 SER A C 1
ATOM 1604 O O . SER A 1 221 ? -7.140 20.542 -13.356 1.00 39.78 221 SER A O 1
ATOM 1606 N N . GLY A 1 222 ? -9.268 20.589 -12.654 1.00 37.66 222 GLY A N 1
ATOM 1607 C CA . GLY A 1 222 ? -9.916 20.902 -13.932 1.00 37.66 222 GLY A CA 1
ATOM 1608 C C . GLY A 1 222 ? -10.122 19.775 -14.950 1.00 37.66 222 GLY A C 1
ATOM 1609 O O . GLY A 1 222 ? -9.768 19.951 -16.111 1.00 37.66 222 GLY A O 1
ATOM 1610 N N . SER A 1 223 ? -10.801 18.683 -14.586 1.00 30.92 223 SER A N 1
ATOM 1611 C CA . SER A 1 223 ? -11.494 17.849 -15.584 1.00 30.92 223 SER A CA 1
ATOM 1612 C C . SER A 1 223 ? -12.930 17.569 -15.149 1.00 30.92 223 SER A C 1
ATOM 1614 O O . SER A 1 223 ? -13.207 16.720 -14.304 1.00 30.92 223 SER A O 1
ATOM 1616 N N . THR A 1 224 ? -13.864 18.339 -15.700 1.00 31.52 224 THR A N 1
ATOM 1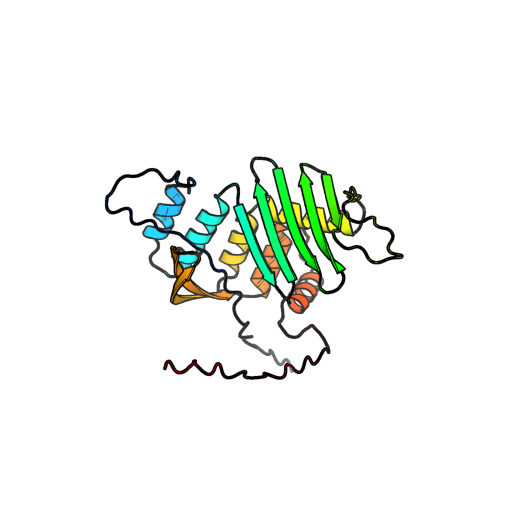617 C CA . THR A 1 224 ? -15.304 18.158 -15.516 1.00 31.52 224 THR A CA 1
ATOM 1618 C C . THR A 1 224 ? -15.749 16.931 -16.315 1.00 31.52 224 THR A C 1
ATOM 1620 O O . THR A 1 224 ? -16.117 17.038 -17.483 1.00 31.52 224 THR A O 1
ATOM 1623 N N . ALA A 1 225 ? -15.721 15.745 -15.708 1.00 26.83 225 ALA A N 1
ATOM 1624 C CA . ALA A 1 225 ? -16.354 14.565 -16.288 1.00 26.83 225 ALA A CA 1
ATOM 1625 C C . ALA A 1 225 ? -17.859 14.588 -15.969 1.00 26.83 225 ALA A C 1
ATOM 1627 O O . ALA A 1 225 ? -18.301 14.226 -14.881 1.00 26.83 225 ALA A O 1
ATOM 1628 N N . THR A 1 226 ? -18.667 15.051 -16.924 1.00 28.25 226 THR A N 1
ATOM 1629 C CA . THR A 1 226 ? -20.125 14.881 -16.902 1.00 28.25 226 THR A CA 1
ATOM 1630 C C . THR A 1 226 ? -20.455 13.420 -17.214 1.00 28.25 226 THR A C 1
ATOM 1632 O O . THR A 1 226 ? -20.504 13.026 -18.377 1.00 28.25 226 THR A O 1
ATOM 1635 N N . ALA A 1 227 ? -20.686 12.600 -16.189 1.00 26.06 227 ALA A N 1
ATOM 1636 C CA . ALA A 1 227 ? -21.208 11.250 -16.373 1.00 26.06 227 ALA A CA 1
ATOM 1637 C C . ALA A 1 227 ? -22.741 11.297 -16.494 1.00 26.06 227 ALA A C 1
ATOM 1639 O O . ALA A 1 227 ? -23.462 11.506 -15.518 1.00 26.06 227 ALA A O 1
ATOM 1640 N N . ALA A 1 228 ? -23.245 11.122 -17.716 1.00 27.44 228 ALA A N 1
ATOM 1641 C CA . ALA A 1 228 ? -24.660 10.904 -17.980 1.00 27.44 228 ALA A CA 1
ATOM 1642 C C . ALA A 1 228 ? -25.046 9.471 -17.574 1.00 27.44 228 ALA A C 1
ATOM 1644 O O . ALA A 1 228 ? -24.574 8.498 -18.158 1.00 27.44 228 ALA A O 1
ATOM 1645 N N . SER A 1 229 ? -25.926 9.341 -16.581 1.00 26.42 229 SER A N 1
ATOM 1646 C CA . SER A 1 229 ? -26.529 8.062 -16.199 1.00 26.42 229 SER A CA 1
ATOM 1647 C C . SER A 1 229 ? -27.616 7.682 -17.207 1.00 26.42 229 SER A C 1
ATOM 1649 O O . SER A 1 229 ? -28.681 8.301 -17.252 1.00 26.42 229 SER A O 1
ATOM 1651 N N . SER A 1 230 ? -27.354 6.675 -18.045 1.00 27.16 230 SER A N 1
ATOM 1652 C CA . SER A 1 230 ? -28.386 6.034 -18.863 1.00 27.16 230 SER A CA 1
ATOM 1653 C C . SER A 1 230 ? -28.957 4.833 -18.111 1.00 27.16 230 SER A C 1
ATOM 1655 O O . SER A 1 230 ? -28.331 3.774 -18.043 1.00 27.16 230 SER A O 1
ATOM 1657 N N . SER A 1 231 ? -30.162 4.974 -17.565 1.00 29.86 231 SER A N 1
ATOM 1658 C CA . SER A 1 231 ? -30.921 3.866 -16.992 1.00 29.86 231 SER A CA 1
ATOM 1659 C C . SER A 1 231 ? -31.494 2.988 -18.113 1.00 29.86 231 SER A C 1
ATOM 1661 O O . SER A 1 231 ? -32.450 3.351 -18.799 1.00 29.86 231 SER A O 1
ATOM 1663 N N . ARG A 1 232 ? -30.919 1.798 -18.322 1.00 31.23 232 ARG A N 1
ATOM 1664 C CA . ARG A 1 232 ? -31.575 0.747 -19.115 1.00 31.23 232 ARG A CA 1
ATOM 1665 C C . ARG A 1 232 ? -32.450 -0.096 -18.195 1.00 31.23 232 ARG A C 1
ATOM 1667 O O . ARG A 1 232 ? -31.968 -0.824 -17.339 1.00 31.23 232 ARG A O 1
ATOM 1674 N N . SER A 1 233 ? -33.756 0.032 -18.402 1.00 32.41 233 SER A N 1
ATOM 1675 C CA . SER A 1 233 ? -34.798 -0.809 -17.818 1.00 32.41 233 SER A CA 1
ATOM 1676 C C . SER A 1 233 ? -34.705 -2.232 -18.384 1.00 32.41 233 SER A C 1
ATOM 1678 O O . SER A 1 233 ? -34.921 -2.448 -19.579 1.00 32.41 233 SER A O 1
ATOM 1680 N N . CYS A 1 234 ? -34.386 -3.208 -17.533 1.00 31.86 234 CYS A N 1
ATOM 1681 C CA . CYS A 1 234 ? -34.522 -4.625 -17.856 1.00 31.86 234 CYS A CA 1
ATOM 1682 C C . CYS A 1 234 ? -36.002 -5.021 -17.777 1.00 31.86 234 CYS A C 1
ATOM 1684 O O . CYS A 1 234 ? -36.591 -5.117 -16.701 1.00 31.86 234 CYS A O 1
ATOM 1686 N N . ARG A 1 235 ? -36.611 -5.256 -18.942 1.00 36.38 235 ARG A N 1
ATOM 1687 C CA . ARG A 1 235 ? -37.966 -5.796 -19.081 1.00 36.38 235 ARG A CA 1
ATOM 1688 C C . ARG A 1 235 ? -37.898 -7.325 -19.083 1.00 36.38 235 ARG A C 1
ATOM 1690 O O . ARG A 1 235 ? -37.299 -7.906 -19.982 1.00 36.38 235 ARG A O 1
ATOM 1697 N N . ALA A 1 236 ? -38.522 -7.969 -18.100 1.00 40.50 236 ALA A N 1
ATOM 1698 C CA . ALA A 1 236 ? -38.606 -9.427 -18.027 1.00 40.50 236 ALA A CA 1
ATOM 1699 C C . ALA A 1 236 ? -39.440 -10.021 -19.189 1.00 40.50 236 ALA A C 1
ATOM 1701 O O . ALA A 1 236 ? -40.436 -9.411 -19.603 1.00 40.50 236 ALA A O 1
ATOM 1702 N N . PRO A 1 237 ? -39.079 -11.208 -19.714 1.00 46.38 237 PRO A N 1
ATOM 1703 C CA . PRO A 1 237 ? -39.856 -11.893 -20.741 1.00 46.38 237 PRO A CA 1
ATOM 1704 C C . PRO A 1 237 ? -41.123 -12.536 -20.153 1.00 46.38 237 PRO A C 1
ATOM 1706 O O . PRO A 1 237 ? -41.095 -13.166 -19.099 1.00 46.38 237 PRO A O 1
ATOM 1709 N N . ARG A 1 238 ? -42.249 -12.387 -20.863 1.00 51.41 238 ARG A N 1
ATOM 1710 C CA . ARG A 1 238 ? -43.499 -13.114 -20.596 1.00 51.41 238 ARG A CA 1
ATOM 1711 C C . ARG A 1 238 ? -43.404 -14.518 -21.190 1.00 51.41 238 ARG A C 1
ATOM 1713 O O . ARG A 1 238 ? -43.171 -14.647 -22.390 1.00 51.41 238 ARG A O 1
ATOM 1720 N N . SER A 1 239 ? -43.638 -15.534 -20.369 1.00 57.62 239 SER A N 1
ATOM 1721 C CA . SER A 1 239 ? -43.888 -16.903 -20.817 1.00 57.62 239 SER A CA 1
ATOM 1722 C C . SER A 1 239 ? -45.219 -16.996 -21.575 1.00 57.62 239 SER A C 1
ATOM 1724 O O . SER A 1 239 ? -46.179 -16.278 -21.272 1.00 57.62 239 SER A O 1
ATOM 1726 N N . ARG A 1 240 ? -45.257 -17.871 -22.580 1.00 63.75 240 ARG A N 1
ATOM 1727 C CA . ARG A 1 240 ? -46.478 -18.447 -23.148 1.00 63.75 240 ARG A CA 1
ATOM 1728 C C . ARG A 1 240 ? -46.462 -19.938 -22.880 1.00 63.75 240 ARG A C 1
ATOM 1730 O O . ARG A 1 240 ? -45.344 -20.496 -22.916 1.00 63.75 240 ARG A O 1
#

pLDDT: mean 73.18, std 22.25, range [26.06, 95.75]

Radius of gyration: 21.91 Å; chains: 1; bounding box: 66×72×56 Å